Protein AF-A0A7W6AHH0-F1 (afdb_monomer)

Mean predicted aligned error: 16.28 Å

pLDDT: mean 72.42, std 18.42, range [25.45, 95.56]

Radius of gyration: 21.89 Å; Cα contacts (8 Å, |Δi|>4): 685; chains: 1; bounding box: 62×58×54 Å

Solvent-accessible surface area (backbone atoms only — not comparable to full-atom values): 19240 Å² total; per-residue (Å²): 132,62,53,35,72,86,67,73,100,67,60,66,71,60,53,52,50,52,50,48,54,49,50,55,50,44,68,74,32,40,50,74,89,60,99,45,55,24,33,36,52,67,52,72,75,46,56,70,70,56,44,51,53,50,31,52,22,51,8,31,18,52,33,42,50,52,39,45,74,72,55,32,42,76,42,50,48,30,64,74,66,45,68,88,68,88,67,65,64,23,51,30,29,30,32,29,61,91,40,70,86,64,22,29,30,32,29,25,56,32,48,44,72,35,83,82,58,46,65,68,56,26,43,54,50,12,51,52,41,22,62,64,27,20,56,79,37,43,75,72,36,67,38,86,66,71,36,30,22,61,38,31,32,6,28,12,35,27,29,19,50,63,37,87,52,47,42,78,34,78,37,64,62,82,74,81,81,75,87,81,81,92,82,77,95,75,90,77,81,92,65,89,59,70,45,61,34,64,69,33,70,66,56,53,39,56,47,21,59,61,18,40,24,65,59,57,28,52,52,45,33,34,58,72,69,72,46,75,88,72,74,85,77,66,65,35,43,27,42,33,39,26,44,83,96,45,50,29,33,28,32,62,50,79,95,40,82,81,62,61,57,98,84,55,73,70,46,37,27,30,30,37,86,51,44,52,63,49,46,35,47,52,9,49,33,59,64,66,73,48,64,72,47,77,76,64,71,64,46,70,25,47,89,53,68,49,66,58,73,54,46,104,82,70,45,56,42,38,44,32,42,51,91,27,42,25,46,46,74,44,69,76,78,44,77,37,30,32,44,33,32,52,71,82,16,65,51,70,81,44,126

Secondary structure (DSSP, 8-state):
--------S--HHHHHHHHHHHHHHHHHHEE-SSSS-EE-GGGGGS-HHHHHHHHHHHHHHHHHHHHHHTTPEEEEEHHHHSTT--S---SEEEE-GGGTTSEEEEEEEEEEE-TT--HHHHHHHHHHHHHHHTGGGTTT-EETTTEEEEEEEEEEEEE-TTSS-EEEEEEEPPPP--S--------------EEEEE--HHHHHHHHHHTT-HHHHHHHHHHTT-SPPPPTT--EEEEEEEETTEEEEEE--GGGTT---TT---SEEEEHHHHHHHHHHHHHHHHHT--TTTT--EEEEESS-EEPPP-TTS---EEE-TTSEEEE-SPP-EEEEEEEETTTEEPPPB-

Nearest PDB structures (foldseek):
  8oix-assembly1_Q  TM=2.031E-01  e=1.075E+00  Trichomonas vaginalis G3
  8rvo-assembly1_E  TM=1.868E-01  e=1.075E+00  Saccharomyces cerevisiae
  4k4k-assembly2_B  TM=2.886E-01  e=8.101E+00  Bacteroides uniformis ATCC 8492

Foldseek 3Di:
DFQLPLDDDDDLVVVVVVVVVLVVCCVVFFDPPDPAGAGALCLVVDDPVVNVSSQSSVQRRVQSVVCLVVFWDWAHFVCLQDPPDPFQAAGTWTWGVVCVLQFIEGEHTAEEEEQPDDLVNQQVVFVCRCVRHGVVQAVPPARPLTHGNPKYKYWYWYYYHNDTHIHIDMDIDDDDDDPDDDDDDDDDDDDQQQTWDQHHLVVVLSLCVLLVFVVSNQLSCVLSVNDDDDDQFDKWKWKWFDFPNWIWTGTDDPVVPPPDDVPDDRQKTFTPVLQQLQQQLLLVCLQVVHRSSPDGDGGRFGSDFDFDAADVVRHGQWTADRNRMIGGDGDTPDIWMWMGGSNPGIHDTHD

Sequence (351 aa):
MARCAAIRSIAPAVSAALASGTRDLVGALVDDAGKSFDLTADFDAMADFEKTGLTGRLGGGFTDLCMAKLGYAWMDLASNLLPGHSGRLGDFIYDGPATGGHGVVLVEAKATCASSVTATDVKGTAERGYRNQVDPYVGSTSIPGVGTIFQGYAVCLGAAPGVAGGFGHVVETAVATVPGGSGGGGGSSAAATLVGGRLAISNYRAVSNLINAPVLFAHLEQLLGRSASIAGHEQQRFLRLKVGDQWFLTGSAPSFDHWPSPGTVPPFMLDEAVAEPLLNQISLIVRQGRRPWDGLPTFLLPTTPESFGPDATGRFPFVRFPDGLAYVVGKIDAVSSRVWTPLEGLGPPVS

Structure (mmCIF, N/CA/C/O backbone):
data_AF-A0A7W6AHH0-F1
#
_entry.id   AF-A0A7W6AHH0-F1
#
loop_
_atom_site.group_PDB
_atom_site.id
_atom_site.type_symbol
_atom_site.label_atom_id
_atom_site.label_alt_id
_atom_site.label_comp_id
_atom_site.label_asym_id
_atom_site.label_entity_id
_atom_site.label_seq_id
_atom_site.pdbx_PDB_ins_code
_atom_site.Cartn_x
_atom_site.Cartn_y
_atom_site.Cartn_z
_atom_site.occupancy
_atom_site.B_iso_or_equiv
_atom_site.auth_seq_id
_atom_site.auth_comp_id
_atom_site.auth_asym_id
_atom_site.auth_atom_id
_atom_site.pdbx_PDB_model_num
ATOM 1 N N . MET A 1 1 ? -0.178 -7.994 4.293 1.00 44.12 1 MET A N 1
ATOM 2 C CA . MET A 1 1 ? -0.306 -7.044 5.419 1.00 44.12 1 MET A CA 1
ATOM 3 C C . MET A 1 1 ? -0.848 -5.754 4.837 1.00 44.12 1 MET A C 1
ATOM 5 O O . MET A 1 1 ? -0.336 -5.355 3.799 1.00 44.12 1 MET A O 1
ATOM 9 N N . ALA A 1 2 ? -1.877 -5.164 5.445 1.00 51.47 2 ALA A N 1
ATOM 10 C CA . ALA A 1 2 ? -2.393 -3.869 5.008 1.00 51.47 2 ALA A CA 1
ATOM 11 C C . ALA A 1 2 ? -1.291 -2.800 5.081 1.00 51.47 2 ALA A C 1
ATOM 13 O O . ALA A 1 2 ? -0.410 -2.882 5.944 1.00 51.47 2 ALA A O 1
ATOM 14 N N . ARG A 1 3 ? -1.315 -1.812 4.183 1.00 63.84 3 ARG A N 1
ATOM 15 C CA . ARG A 1 3 ? -0.317 -0.730 4.118 1.00 63.84 3 ARG A CA 1
ATOM 16 C C . ARG A 1 3 ? -0.489 0.270 5.265 1.00 63.84 3 ARG A C 1
ATOM 18 O O . ARG A 1 3 ? -0.845 1.425 5.075 1.00 63.84 3 ARG A O 1
ATOM 25 N N . CYS A 1 4 ? -0.167 -0.169 6.479 1.00 53.09 4 CYS A N 1
ATOM 26 C CA . CYS A 1 4 ? -0.185 0.661 7.683 1.00 53.09 4 CYS A CA 1
ATOM 27 C C . CYS A 1 4 ? 0.980 1.666 7.720 1.00 53.09 4 CYS A C 1
ATOM 29 O O . CYS A 1 4 ? 0.979 2.605 8.504 1.00 53.09 4 CYS A O 1
ATOM 31 N N . ALA A 1 5 ? 1.997 1.475 6.880 1.00 51.31 5 ALA A N 1
ATOM 32 C CA . ALA A 1 5 ? 3.197 2.292 6.822 1.00 51.31 5 ALA A CA 1
ATOM 33 C C . ALA A 1 5 ? 3.212 3.108 5.519 1.00 51.31 5 ALA A C 1
ATOM 35 O O . ALA A 1 5 ? 3.907 2.770 4.563 1.00 51.31 5 ALA A O 1
ATOM 36 N N . ALA A 1 6 ? 2.440 4.194 5.485 1.00 53.47 6 ALA A N 1
ATOM 37 C CA . ALA A 1 6 ? 2.457 5.195 4.418 1.00 53.47 6 ALA A CA 1
ATOM 38 C C . ALA A 1 6 ? 3.743 6.044 4.484 1.00 53.47 6 ALA A C 1
ATOM 40 O O . ALA A 1 6 ? 3.715 7.227 4.817 1.00 53.47 6 ALA A O 1
ATOM 41 N N . ILE A 1 7 ? 4.906 5.424 4.268 1.00 57.50 7 ILE A N 1
ATOM 42 C CA . ILE A 1 7 ? 6.199 6.082 4.479 1.00 57.50 7 ILE A CA 1
ATOM 43 C C . ILE A 1 7 ? 6.749 6.590 3.145 1.00 57.50 7 ILE A C 1
ATOM 45 O O . ILE A 1 7 ? 6.763 5.871 2.146 1.00 57.50 7 ILE A O 1
ATOM 49 N N . ARG A 1 8 ? 7.230 7.841 3.142 1.00 59.09 8 ARG A N 1
ATOM 50 C CA . ARG A 1 8 ? 8.023 8.414 2.038 1.00 59.09 8 ARG A CA 1
ATOM 51 C C . ARG A 1 8 ? 9.253 7.542 1.754 1.00 59.09 8 ARG A C 1
ATOM 53 O O . ARG A 1 8 ? 9.591 6.669 2.545 1.00 59.09 8 ARG A O 1
ATOM 60 N N . SER A 1 9 ? 9.945 7.771 0.637 1.00 57.41 9 SER A N 1
ATOM 61 C CA . SER A 1 9 ? 11.154 7.002 0.298 1.00 57.41 9 SER A CA 1
ATOM 62 C C . SER A 1 9 ? 12.157 6.987 1.466 1.00 57.41 9 SER A C 1
ATOM 64 O O . SER A 1 9 ? 12.746 8.015 1.795 1.00 57.41 9 SER A O 1
ATOM 66 N N . ILE A 1 10 ? 12.322 5.825 2.102 1.00 64.81 10 ILE A N 1
ATOM 67 C CA . ILE A 1 10 ? 13.259 5.584 3.206 1.00 64.81 10 ILE A CA 1
ATOM 68 C C . ILE A 1 10 ? 14.091 4.328 2.935 1.00 64.81 10 ILE A C 1
ATOM 70 O O . ILE A 1 10 ? 13.752 3.504 2.076 1.00 64.81 10 ILE A O 1
ATOM 74 N N . ALA A 1 11 ? 15.191 4.187 3.678 1.00 68.31 11 ALA A N 1
ATOM 75 C CA . ALA A 1 11 ? 16.041 3.005 3.626 1.00 68.31 11 ALA A CA 1
ATOM 76 C C . ALA A 1 11 ? 15.236 1.732 3.974 1.00 68.31 11 ALA A C 1
ATOM 78 O O . ALA A 1 11 ? 14.455 1.755 4.933 1.00 68.31 11 ALA A O 1
ATOM 79 N N . PRO A 1 12 ? 15.431 0.607 3.259 1.00 64.75 12 PRO A N 1
ATOM 80 C CA . PRO A 1 12 ? 14.627 -0.598 3.468 1.00 64.75 12 PRO A CA 1
ATOM 81 C C . PRO A 1 12 ? 14.670 -1.154 4.894 1.00 64.75 12 PRO A C 1
ATOM 83 O O . PRO A 1 12 ? 13.640 -1.568 5.415 1.00 64.75 12 PRO A O 1
ATOM 86 N N . ALA A 1 13 ? 15.831 -1.099 5.554 1.00 68.38 13 ALA A N 1
ATOM 87 C CA . ALA A 1 13 ? 15.975 -1.533 6.944 1.00 68.38 13 ALA A CA 1
ATOM 88 C C . ALA A 1 13 ? 15.060 -0.741 7.898 1.00 68.38 13 ALA A C 1
ATOM 90 O O . ALA A 1 13 ? 14.432 -1.317 8.783 1.00 68.38 13 ALA A O 1
ATOM 91 N N . VAL A 1 14 ? 14.921 0.570 7.671 1.00 71.94 14 VAL A N 1
ATOM 92 C CA . VAL A 1 14 ? 14.039 1.439 8.465 1.00 71.94 14 VAL A CA 1
ATOM 93 C C . VAL A 1 14 ? 12.572 1.108 8.188 1.00 71.94 14 VAL A C 1
ATOM 95 O O . VAL A 1 14 ? 11.767 1.051 9.114 1.00 71.94 14 VAL A O 1
ATOM 98 N N . SER A 1 15 ? 12.218 0.828 6.930 1.00 70.44 15 SER A N 1
ATOM 99 C CA . SER A 1 15 ? 10.854 0.434 6.557 1.00 70.44 15 SER A CA 1
ATOM 100 C C . SER A 1 15 ? 10.460 -0.900 7.192 1.00 70.44 15 SER A C 1
ATOM 102 O O . SER A 1 15 ? 9.379 -1.000 7.770 1.00 70.44 15 SER A O 1
ATOM 104 N N . ALA A 1 16 ? 11.354 -1.891 7.161 1.00 70.44 16 ALA A N 1
ATOM 105 C CA . ALA A 1 16 ? 11.139 -3.189 7.788 1.00 70.44 16 ALA A CA 1
ATOM 106 C C . ALA A 1 16 ? 10.986 -3.074 9.313 1.00 70.44 16 ALA A C 1
ATOM 108 O O . ALA A 1 16 ? 10.067 -3.666 9.879 1.00 70.44 16 ALA A O 1
ATOM 109 N N . ALA A 1 17 ? 11.831 -2.271 9.969 1.00 75.06 17 ALA A N 1
ATOM 110 C CA . ALA A 1 17 ? 11.741 -2.031 11.408 1.00 75.06 17 ALA A CA 1
ATOM 111 C C . ALA A 1 17 ? 10.415 -1.358 11.797 1.00 75.06 17 ALA A C 1
ATOM 113 O O . ALA A 1 17 ? 9.740 -1.808 12.721 1.00 75.06 17 ALA A O 1
ATOM 114 N N . LEU A 1 18 ? 9.994 -0.329 11.052 1.00 78.06 18 LEU A N 1
ATOM 115 C CA . LEU A 1 18 ? 8.716 0.350 11.280 1.00 78.06 18 LEU A CA 1
ATOM 116 C C . LEU A 1 18 ? 7.522 -0.576 11.037 1.00 78.06 18 LEU A C 1
ATOM 118 O O . LEU A 1 18 ? 6.570 -0.554 11.816 1.00 78.06 18 LEU A O 1
ATOM 122 N N . ALA A 1 19 ? 7.569 -1.403 9.991 1.00 75.12 19 ALA A N 1
ATOM 123 C CA . ALA A 1 19 ? 6.527 -2.387 9.718 1.00 75.12 19 ALA A CA 1
ATOM 124 C C . ALA A 1 19 ? 6.440 -3.442 10.830 1.00 75.12 19 ALA A C 1
ATOM 126 O O . ALA A 1 19 ? 5.336 -3.776 11.252 1.00 75.12 19 ALA A O 1
ATOM 127 N N . SER A 1 20 ? 7.581 -3.926 11.336 1.00 78.06 20 SER A N 1
ATOM 128 C CA . SER A 1 20 ? 7.607 -4.867 12.461 1.00 78.06 20 SER A CA 1
ATOM 129 C C . SER A 1 20 ? 7.035 -4.238 13.724 1.00 78.06 20 SER A C 1
ATOM 131 O O . SER A 1 20 ? 6.068 -4.761 14.260 1.00 78.06 20 SER A O 1
ATOM 133 N N . GLY A 1 21 ? 7.537 -3.070 14.136 1.00 81.12 21 GLY A N 1
ATOM 134 C CA . GLY A 1 21 ? 7.040 -2.399 15.339 1.00 81.12 21 GLY A CA 1
ATOM 135 C C . GLY A 1 21 ? 5.557 -2.035 15.243 1.00 81.12 21 GLY A C 1
ATOM 136 O O . GLY A 1 21 ? 4.822 -2.161 16.215 1.00 81.12 21 GLY A O 1
ATOM 137 N N . THR A 1 22 ? 5.080 -1.653 14.053 1.00 83.94 22 THR A N 1
ATOM 138 C CA . THR A 1 22 ? 3.646 -1.419 13.824 1.00 83.94 22 THR A CA 1
ATOM 139 C C . THR A 1 22 ? 2.843 -2.708 13.952 1.00 83.94 22 THR A C 1
ATOM 141 O O . THR A 1 22 ? 1.794 -2.687 14.582 1.00 83.94 22 THR A O 1
ATOM 144 N N . ARG A 1 23 ? 3.315 -3.821 13.374 1.00 82.50 23 ARG A N 1
ATOM 145 C CA . ARG A 1 23 ? 2.656 -5.129 13.495 1.00 82.50 23 ARG A CA 1
ATOM 146 C C . ARG A 1 23 ? 2.532 -5.536 14.961 1.00 82.50 23 ARG A C 1
ATOM 148 O O . ARG A 1 23 ? 1.448 -5.925 15.374 1.00 82.50 23 ARG A O 1
ATOM 155 N N . ASP A 1 24 ? 3.617 -5.419 15.717 1.00 85.06 24 ASP A N 1
ATOM 156 C CA . ASP A 1 24 ? 3.662 -5.861 17.110 1.00 85.06 24 ASP A CA 1
ATOM 157 C C . ASP A 1 24 ? 2.754 -4.988 17.993 1.00 85.06 24 ASP A C 1
ATOM 159 O O . ASP A 1 24 ? 2.002 -5.510 18.810 1.00 85.06 24 ASP A O 1
ATOM 163 N N . LEU A 1 25 ? 2.733 -3.668 17.760 1.00 86.88 25 LEU A N 1
ATOM 164 C CA . LEU A 1 25 ? 1.792 -2.759 18.426 1.00 86.88 25 LEU A CA 1
ATOM 165 C C . LEU A 1 25 ? 0.336 -3.057 18.064 1.00 86.88 25 LEU A C 1
ATOM 167 O O . LEU A 1 25 ? -0.512 -3.085 18.947 1.00 86.88 25 LEU A O 1
ATOM 171 N N . VAL A 1 26 ? 0.032 -3.288 16.783 1.00 86.50 26 VAL A N 1
ATOM 172 C CA . VAL A 1 26 ? -1.326 -3.648 16.351 1.00 86.50 26 VAL A CA 1
ATOM 173 C C . VAL A 1 26 ? -1.754 -4.966 16.991 1.00 86.50 26 VAL A C 1
ATOM 175 O O . VAL A 1 26 ? -2.854 -5.026 17.518 1.00 86.50 26 VAL A O 1
ATOM 178 N N . GLY A 1 27 ? -0.889 -5.982 17.022 1.00 85.19 27 GLY A N 1
ATOM 179 C CA . GLY A 1 27 ? -1.199 -7.266 17.657 1.00 85.19 27 GLY A CA 1
ATOM 180 C C . GLY A 1 27 ? -1.386 -7.186 19.175 1.00 85.19 27 GLY A C 1
ATOM 181 O O . GLY A 1 27 ? -2.065 -8.030 19.745 1.00 85.19 27 GLY A O 1
ATOM 182 N N . ALA A 1 28 ? -0.807 -6.181 19.836 1.00 85.75 28 ALA A N 1
ATOM 183 C CA . ALA A 1 28 ? -1.004 -5.951 21.266 1.00 85.75 28 ALA A CA 1
ATOM 184 C C . ALA A 1 28 ? -2.246 -5.097 21.583 1.00 85.75 28 ALA A C 1
ATOM 186 O O . ALA A 1 28 ? -2.780 -5.180 22.687 1.00 85.75 28 ALA A O 1
ATOM 187 N N . LEU A 1 29 ? -2.671 -4.239 20.651 1.00 86.81 29 LEU A N 1
ATOM 188 C CA . LEU A 1 29 ? -3.652 -3.181 20.919 1.00 86.81 29 LEU A CA 1
ATOM 189 C C . LEU A 1 29 ? -4.959 -3.329 20.149 1.00 86.81 29 LEU A C 1
ATOM 191 O O . LEU A 1 29 ? -5.926 -2.656 20.488 1.00 86.81 29 LEU A O 1
ATOM 195 N N . VAL A 1 30 ? -5.005 -4.170 19.122 1.00 83.31 30 VAL A N 1
ATOM 196 C CA . VAL A 1 30 ? -6.226 -4.480 18.381 1.00 83.31 30 VAL A CA 1
ATOM 197 C C . VAL A 1 30 ? -6.642 -5.898 18.733 1.00 83.31 30 VAL A C 1
ATOM 199 O O . VAL A 1 30 ? -5.876 -6.834 18.518 1.00 83.31 30 VAL A O 1
ATOM 202 N N . ASP A 1 31 ? -7.848 -6.049 19.270 1.00 75.19 31 ASP A N 1
ATOM 203 C CA . ASP A 1 31 ? -8.446 -7.361 19.502 1.00 75.19 31 ASP A CA 1
ATOM 204 C C . ASP A 1 31 ? -9.005 -7.897 18.175 1.00 75.19 31 ASP A C 1
ATOM 206 O O . ASP A 1 31 ? -9.915 -7.319 17.575 1.00 75.19 31 ASP A O 1
ATOM 210 N N . ASP A 1 32 ? -8.402 -8.985 17.695 1.00 65.31 32 ASP A N 1
ATOM 211 C CA . ASP A 1 32 ? -8.739 -9.673 16.451 1.00 65.31 32 ASP A CA 1
ATOM 212 C C . ASP A 1 32 ? -9.505 -10.991 16.672 1.00 65.31 32 ASP A C 1
ATOM 214 O O . ASP A 1 32 ? -9.818 -11.693 15.707 1.00 65.31 32 ASP A O 1
ATOM 218 N N . ALA A 1 33 ? -9.864 -11.321 17.920 1.00 64.56 33 ALA A N 1
ATOM 219 C CA . ALA A 1 33 ? -10.655 -12.509 18.242 1.00 64.56 33 ALA A CA 1
ATOM 220 C C . ALA A 1 33 ? -12.150 -12.328 17.906 1.00 64.56 33 ALA A C 1
ATOM 222 O O . ALA A 1 33 ? -12.888 -13.307 17.738 1.00 64.56 33 ALA A O 1
ATOM 223 N N . GLY A 1 34 ? -12.607 -11.075 17.820 1.00 62.97 34 GLY A N 1
ATOM 224 C CA . GLY A 1 34 ? -13.984 -10.691 17.522 1.00 62.97 34 GLY A CA 1
ATOM 225 C C . GLY A 1 34 ? -14.314 -10.543 16.028 1.00 62.97 34 GLY A C 1
ATOM 226 O O . GLY A 1 34 ? -13.493 -10.731 15.136 1.00 62.97 34 GLY A O 1
ATOM 227 N N . LYS A 1 35 ? -15.571 -10.177 15.735 1.00 66.06 35 LYS A N 1
ATOM 228 C CA . LYS A 1 35 ? -16.017 -9.742 14.387 1.00 66.06 35 LYS A CA 1
ATOM 229 C C . LYS A 1 35 ? -15.946 -8.219 14.204 1.00 66.06 35 LYS A C 1
ATOM 231 O O . LYS A 1 35 ? -16.369 -7.703 13.169 1.00 66.06 35 LYS A O 1
ATOM 236 N N . SER A 1 36 ? -15.490 -7.515 15.231 1.00 69.19 36 SER A N 1
ATOM 237 C CA . SER A 1 36 ? -15.383 -6.064 15.324 1.00 69.19 36 SER A CA 1
ATOM 238 C C . SER A 1 36 ? -13.919 -5.639 15.303 1.00 69.19 36 SER A C 1
ATOM 240 O O . SER A 1 36 ? -13.026 -6.432 15.576 1.00 69.19 36 SER A O 1
ATOM 242 N N . PHE A 1 37 ? -13.680 -4.382 14.931 1.00 80.69 37 PHE A N 1
ATOM 243 C CA . PHE A 1 37 ? -12.395 -3.737 15.169 1.00 80.69 37 PHE A CA 1
ATOM 244 C C . PHE A 1 37 ? -12.436 -3.121 16.566 1.00 80.69 37 PHE A C 1
ATOM 246 O O . PHE A 1 37 ? -13.115 -2.108 16.749 1.00 80.69 37 PHE A O 1
ATOM 253 N N . ASP A 1 38 ? -11.726 -3.724 17.515 1.00 81.25 38 ASP A N 1
ATOM 254 C CA . ASP A 1 38 ? -11.748 -3.321 18.919 1.00 81.25 38 ASP A CA 1
ATOM 255 C C . ASP A 1 38 ? -10.346 -2.888 19.346 1.00 81.25 38 ASP A C 1
ATOM 257 O O . ASP A 1 38 ? -9.364 -3.594 19.126 1.00 81.25 38 ASP A O 1
ATOM 261 N N . LEU A 1 39 ? -10.246 -1.695 19.929 1.00 87.56 39 LEU A N 1
ATOM 262 C CA . LEU A 1 39 ? -8.987 -1.135 20.408 1.00 87.56 39 LEU A CA 1
ATOM 263 C C . LEU A 1 39 ? -8.921 -1.332 21.923 1.00 87.56 39 LEU A C 1
ATOM 265 O O . LEU A 1 39 ? -9.850 -0.945 22.633 1.00 87.56 39 LEU A O 1
ATOM 269 N N . THR A 1 40 ? -7.852 -1.933 22.438 1.00 89.19 40 THR A N 1
ATOM 270 C CA . THR A 1 40 ? -7.727 -2.214 23.874 1.00 89.19 40 THR A CA 1
ATOM 271 C C . THR A 1 40 ? -7.631 -0.922 24.693 1.00 89.19 40 THR A C 1
ATOM 273 O O . THR A 1 40 ? -7.252 0.139 24.191 1.00 89.19 40 THR A O 1
ATOM 276 N N . ALA A 1 41 ? -7.967 -1.000 25.984 1.00 90.12 41 ALA A N 1
ATOM 277 C CA . ALA A 1 41 ? -7.848 0.138 26.899 1.00 90.12 41 ALA A CA 1
ATOM 278 C C . ALA A 1 41 ? -6.387 0.602 27.086 1.00 90.12 41 ALA A C 1
ATOM 280 O O . ALA A 1 41 ? -6.147 1.772 27.377 1.00 90.12 41 ALA A O 1
ATOM 281 N N . ASP A 1 42 ? -5.411 -0.283 26.853 1.00 90.25 42 ASP A N 1
ATOM 282 C CA . ASP A 1 42 ? -3.979 0.033 26.948 1.00 90.25 42 ASP A CA 1
ATOM 283 C C . ASP A 1 42 ? -3.530 1.071 25.912 1.00 90.25 42 ASP A C 1
ATOM 285 O O . ASP A 1 42 ? -2.513 1.740 26.105 1.00 90.25 42 ASP A O 1
ATOM 289 N N . PHE A 1 43 ? -4.309 1.283 24.846 1.00 90.56 43 PHE A N 1
ATOM 290 C CA . PHE A 1 43 ? -4.064 2.374 23.909 1.00 90.56 43 PHE A CA 1
ATOM 291 C C . PHE A 1 43 ? -4.061 3.742 24.607 1.00 90.56 43 PHE A C 1
ATOM 293 O O . PHE A 1 43 ? -3.227 4.588 24.287 1.00 90.56 43 PHE A O 1
ATOM 300 N N . ASP A 1 44 ? -4.936 3.965 25.595 1.00 89.50 44 ASP A N 1
ATOM 301 C CA . ASP A 1 44 ? -4.997 5.241 26.321 1.00 89.50 44 ASP A CA 1
ATOM 302 C C . ASP A 1 44 ? -3.798 5.458 27.254 1.00 89.50 44 ASP A C 1
ATOM 304 O O . ASP A 1 44 ? -3.467 6.605 27.569 1.00 89.50 44 ASP A O 1
ATOM 308 N N . ALA A 1 45 ? -3.101 4.385 27.642 1.00 89.38 45 ALA A N 1
ATOM 309 C CA . ALA A 1 45 ? -1.879 4.463 28.439 1.00 89.38 45 ALA A CA 1
ATOM 310 C C . ALA A 1 45 ? -0.660 4.935 27.622 1.00 89.38 45 ALA A C 1
ATOM 312 O O . ALA A 1 45 ? 0.365 5.313 28.196 1.00 89.38 45 ALA A O 1
ATOM 313 N N . MET A 1 46 ? -0.750 4.937 26.288 1.00 90.69 46 MET A N 1
ATOM 314 C CA . MET A 1 46 ? 0.321 5.404 25.413 1.00 90.69 46 MET A CA 1
ATOM 315 C C . MET A 1 46 ? 0.437 6.934 25.416 1.00 90.69 46 MET A C 1
ATOM 317 O O . MET A 1 46 ? -0.547 7.673 25.519 1.00 90.69 46 MET A O 1
ATOM 321 N N . ALA A 1 47 ? 1.661 7.428 25.215 1.00 90.88 47 ALA A N 1
ATOM 322 C CA . ALA A 1 47 ? 1.909 8.853 25.026 1.00 90.88 47 ALA A CA 1
ATOM 323 C C . ALA A 1 47 ? 1.210 9.390 23.760 1.00 90.88 47 ALA A C 1
ATOM 325 O O . ALA A 1 47 ? 1.074 8.683 22.761 1.00 90.88 47 ALA A O 1
ATOM 326 N N . ASP A 1 48 ? 0.808 10.664 23.765 1.00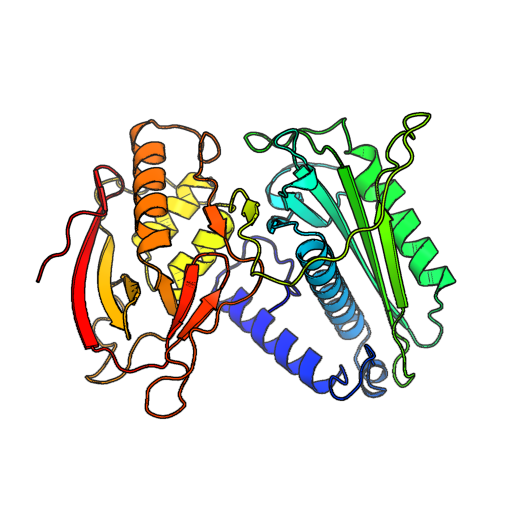 90.25 48 ASP A N 1
ATOM 327 C CA . ASP A 1 48 ? -0.005 11.262 22.690 1.00 90.25 48 ASP A CA 1
ATOM 328 C C . ASP A 1 48 ? 0.628 11.170 21.297 1.00 90.25 48 ASP A C 1
ATOM 330 O O . ASP A 1 48 ? -0.074 10.954 20.306 1.00 90.25 48 ASP A O 1
ATOM 334 N N . PHE A 1 49 ? 1.953 11.290 21.203 1.00 86.81 49 PHE A N 1
ATOM 335 C CA . PHE A 1 49 ? 2.657 11.159 19.928 1.00 86.81 49 PHE A CA 1
ATOM 336 C C . PHE A 1 49 ? 2.633 9.716 19.397 1.00 86.81 49 PHE A C 1
ATOM 338 O O . PHE A 1 49 ? 2.484 9.520 18.191 1.00 86.81 49 PHE A O 1
ATOM 345 N N . GLU A 1 50 ? 2.697 8.714 20.280 1.00 90.31 50 GLU A N 1
ATOM 346 C CA . GLU A 1 50 ? 2.571 7.302 19.907 1.00 90.31 50 GLU A CA 1
ATOM 347 C C . GLU A 1 50 ? 1.136 6.970 19.497 1.00 90.31 50 GLU A C 1
ATOM 349 O O . GLU A 1 50 ? 0.925 6.343 18.457 1.00 90.31 50 GLU A O 1
ATOM 354 N N . LYS A 1 51 ? 0.139 7.469 20.245 1.00 91.12 51 LYS A N 1
ATOM 355 C CA . LYS A 1 51 ? -1.282 7.342 19.879 1.00 91.12 51 LYS A CA 1
ATOM 356 C 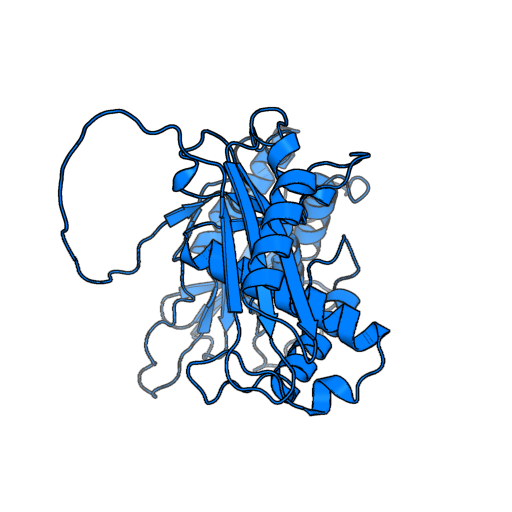C . LYS A 1 51 ? -1.548 7.947 18.510 1.00 91.12 51 LYS A C 1
ATOM 358 O O . LYS A 1 51 ? -2.167 7.308 17.664 1.00 91.12 51 LYS A O 1
ATOM 363 N N . THR A 1 52 ? -1.038 9.152 18.261 1.00 90.38 52 THR A N 1
ATOM 364 C CA . THR A 1 52 ? -1.188 9.843 16.972 1.00 90.38 52 THR A CA 1
ATOM 365 C C . THR A 1 52 ? -0.539 9.047 15.842 1.00 90.38 52 THR A C 1
ATOM 367 O O . THR A 1 52 ? -1.166 8.818 14.805 1.00 90.38 52 THR A O 1
ATOM 370 N N . GLY A 1 53 ? 0.697 8.581 16.049 1.00 88.00 53 GLY A N 1
ATOM 371 C CA . GLY A 1 53 ? 1.420 7.768 15.076 1.00 88.00 53 GLY A CA 1
ATOM 372 C C . GLY A 1 53 ? 0.689 6.467 14.750 1.00 88.00 53 GLY A C 1
ATOM 373 O O . GLY A 1 53 ? 0.465 6.168 13.579 1.00 88.00 53 GLY A O 1
ATOM 374 N N . LEU A 1 54 ? 0.269 5.711 15.767 1.00 88.69 54 LEU A N 1
ATOM 375 C CA . LEU A 1 54 ? -0.460 4.457 15.585 1.00 88.69 54 LEU A CA 1
ATOM 376 C C . LEU A 1 54 ? -1.837 4.676 14.946 1.00 88.69 54 LEU A C 1
ATOM 378 O O . LEU A 1 54 ? -2.177 3.958 14.011 1.00 88.69 54 LEU A O 1
ATOM 382 N N . THR A 1 55 ? -2.586 5.700 15.367 1.00 91.25 55 THR A N 1
ATOM 383 C CA . THR A 1 55 ? -3.882 6.066 14.764 1.00 91.25 55 THR A CA 1
ATOM 384 C C . THR A 1 55 ? -3.735 6.296 13.263 1.00 91.25 55 THR A C 1
ATOM 386 O O . THR A 1 55 ? -4.488 5.727 12.476 1.00 91.25 55 THR A O 1
ATOM 389 N N . GLY A 1 56 ? -2.725 7.066 12.841 1.00 89.44 56 GLY A N 1
ATOM 390 C CA . GLY A 1 56 ? -2.451 7.287 11.419 1.00 89.44 56 GLY A CA 1
ATOM 391 C C . GLY A 1 56 ? -2.165 5.986 10.661 1.00 89.44 56 GLY A C 1
ATOM 392 O O . GLY A 1 56 ? -2.688 5.775 9.567 1.00 89.44 56 GLY A O 1
ATOM 393 N N . ARG A 1 57 ? -1.396 5.073 11.264 1.00 87.88 57 ARG A N 1
ATOM 394 C CA . ARG A 1 57 ? -1.076 3.765 10.669 1.00 87.88 57 ARG A CA 1
ATOM 395 C C . ARG A 1 57 ? -2.301 2.857 10.555 1.00 87.88 57 ARG A C 1
ATOM 397 O O . ARG A 1 57 ? -2.476 2.206 9.527 1.00 87.88 57 ARG A O 1
ATOM 404 N N . LEU A 1 58 ? -3.164 2.845 11.572 1.00 87.69 58 LEU A N 1
ATOM 405 C CA . LEU A 1 58 ? -4.443 2.131 11.549 1.00 87.69 58 LEU A CA 1
ATOM 406 C C . LEU A 1 58 ? -5.358 2.672 10.445 1.00 87.69 58 LEU A C 1
ATOM 408 O O . LEU A 1 58 ? -5.917 1.889 9.683 1.00 87.69 58 LEU A O 1
ATOM 412 N N . GLY A 1 59 ? -5.450 3.998 10.301 1.00 89.19 59 GLY A N 1
ATOM 413 C CA . GLY A 1 59 ? -6.206 4.640 9.221 1.00 89.19 59 GLY A CA 1
ATOM 414 C C . GLY A 1 59 ? -5.692 4.268 7.832 1.00 89.19 59 GLY A C 1
ATOM 415 O O . GLY A 1 59 ? -6.484 3.898 6.964 1.00 89.19 59 GLY A O 1
ATOM 416 N N . GLY A 1 60 ? -4.371 4.294 7.633 1.00 87.56 60 GLY A N 1
ATOM 417 C CA . GLY A 1 60 ? -3.742 3.861 6.383 1.00 87.56 60 GLY A CA 1
ATOM 418 C C . GLY A 1 60 ? -4.029 2.394 6.056 1.00 87.56 60 GLY A C 1
ATOM 419 O O . GLY A 1 60 ? -4.463 2.082 4.949 1.00 87.56 60 GLY A O 1
ATOM 420 N N . GLY A 1 61 ? -3.876 1.502 7.040 1.00 85.62 61 GLY A N 1
ATOM 421 C CA . GLY A 1 61 ? -4.162 0.076 6.881 1.00 85.62 61 GLY A CA 1
ATOM 422 C C . GLY A 1 61 ? -5.635 -0.218 6.590 1.00 85.62 61 GLY A C 1
ATOM 423 O O . GLY A 1 61 ? -5.944 -0.960 5.661 1.00 85.62 61 GLY A O 1
ATOM 424 N N . PHE A 1 62 ? -6.556 0.393 7.337 1.00 85.12 62 PHE A N 1
ATOM 425 C CA . PHE A 1 62 ? -7.994 0.247 7.104 1.00 85.12 62 PHE A CA 1
ATOM 426 C C . PHE A 1 62 ? -8.395 0.747 5.711 1.00 85.12 62 PHE A C 1
ATOM 428 O O . PHE A 1 62 ? -9.146 0.077 5.005 1.00 85.12 62 PHE A O 1
ATOM 435 N N . THR A 1 63 ? -7.835 1.880 5.284 1.00 89.50 63 THR A N 1
ATOM 436 C CA . THR A 1 63 ? -8.053 2.432 3.942 1.00 89.50 63 THR A CA 1
ATOM 437 C C . THR A 1 63 ? -7.590 1.469 2.855 1.00 89.50 63 THR A C 1
ATOM 439 O O . THR A 1 63 ? -8.354 1.187 1.938 1.00 89.50 63 THR A O 1
ATOM 442 N N . ASP A 1 64 ? -6.382 0.914 2.975 1.00 86.12 64 ASP A N 1
ATOM 443 C CA . ASP A 1 64 ? -5.846 -0.066 2.021 1.00 86.12 64 ASP A CA 1
ATOM 444 C C . ASP A 1 64 ? -6.737 -1.317 1.925 1.00 86.12 64 ASP A C 1
ATOM 446 O O . ASP A 1 64 ? -7.058 -1.766 0.827 1.00 86.12 64 ASP A O 1
ATOM 450 N N . LEU A 1 65 ? -7.248 -1.819 3.057 1.00 83.31 65 LEU A N 1
ATOM 451 C CA . LEU A 1 65 ? -8.207 -2.931 3.074 1.00 83.31 65 LEU A CA 1
ATOM 452 C C . LEU A 1 65 ? -9.543 -2.573 2.404 1.00 83.31 65 LEU A C 1
ATOM 454 O O . LEU A 1 65 ? -10.091 -3.387 1.657 1.00 83.31 65 LEU A O 1
ATOM 458 N N . CYS A 1 66 ? -10.073 -1.371 2.650 1.00 82.19 66 CYS A N 1
ATOM 459 C CA . CYS A 1 66 ? -11.290 -0.886 1.999 1.00 82.19 66 CYS A CA 1
ATOM 460 C C . CYS A 1 66 ? -11.111 -0.788 0.482 1.00 82.19 66 CYS A C 1
ATOM 462 O O . CYS A 1 66 ? -11.934 -1.319 -0.263 1.00 82.19 66 CYS A O 1
ATOM 464 N N . MET A 1 67 ? -10.030 -0.157 0.026 1.00 83.19 67 MET A N 1
ATOM 465 C CA . MET A 1 67 ? -9.748 0.013 -1.398 1.00 83.19 67 MET A CA 1
ATOM 466 C C . MET A 1 67 ? -9.513 -1.336 -2.086 1.00 83.19 67 MET A C 1
ATOM 468 O O . MET A 1 67 ? -10.096 -1.587 -3.141 1.00 83.19 67 MET A O 1
ATOM 472 N N . ALA A 1 68 ? -8.769 -2.249 -1.455 1.00 83.06 68 ALA A N 1
ATOM 473 C CA . ALA A 1 68 ? -8.581 -3.608 -1.959 1.00 83.06 68 ALA A CA 1
ATOM 474 C C . ALA A 1 68 ? -9.915 -4.363 -2.094 1.00 83.06 68 ALA A C 1
ATOM 476 O O . ALA A 1 68 ? -10.164 -5.009 -3.111 1.00 83.06 68 ALA A O 1
ATOM 477 N N . LYS A 1 69 ? -10.817 -4.239 -1.108 1.00 76.50 69 LYS A N 1
ATOM 478 C CA . LYS A 1 69 ? -12.162 -4.838 -1.162 1.00 76.50 69 LYS A CA 1
ATOM 479 C C . LYS A 1 69 ? -13.029 -4.252 -2.282 1.00 76.50 69 LYS A C 1
ATOM 481 O O . LYS A 1 69 ? -13.865 -4.964 -2.832 1.00 76.50 69 LYS A O 1
ATOM 486 N N . LEU A 1 70 ? -12.828 -2.981 -2.623 1.00 73.19 70 LEU A N 1
ATOM 487 C CA . LEU A 1 70 ? -13.472 -2.310 -3.757 1.00 73.19 70 LEU A CA 1
ATOM 488 C C . LEU A 1 70 ? -12.827 -2.664 -5.113 1.00 73.19 70 LEU A C 1
ATOM 490 O O . LEU A 1 70 ? -13.289 -2.197 -6.150 1.00 73.19 70 LEU A O 1
ATOM 494 N N . GLY A 1 71 ? -11.791 -3.508 -5.126 1.00 73.62 71 GLY A N 1
ATOM 495 C CA . GLY A 1 71 ? -11.110 -3.957 -6.341 1.00 73.62 71 GLY A CA 1
ATOM 496 C C . GLY A 1 71 ? -10.008 -3.016 -6.827 1.00 73.62 71 GLY A C 1
ATOM 497 O O . GLY A 1 71 ? -9.519 -3.186 -7.941 1.00 73.62 71 GLY A O 1
ATOM 498 N N . TYR A 1 72 ? -9.607 -2.037 -6.017 1.00 78.81 72 TYR A N 1
ATOM 499 C CA . TYR A 1 72 ? -8.521 -1.124 -6.347 1.00 78.81 72 TYR A CA 1
ATOM 500 C C . TYR A 1 72 ? -7.162 -1.674 -5.901 1.00 78.81 72 TYR A C 1
ATOM 502 O O . TYR A 1 72 ? -6.997 -2.179 -4.791 1.00 78.81 72 TYR A O 1
ATOM 510 N N . ALA A 1 73 ? -6.162 -1.517 -6.761 1.00 81.00 73 ALA A N 1
ATOM 511 C CA . ALA A 1 73 ? -4.767 -1.822 -6.508 1.00 81.00 73 ALA A CA 1
ATOM 512 C C . ALA A 1 73 ? -4.004 -0.547 -6.127 1.00 81.00 73 ALA A C 1
ATOM 514 O O . ALA A 1 73 ? -4.038 0.461 -6.834 1.00 81.00 73 ALA A O 1
ATOM 515 N N . TRP A 1 74 ? -3.292 -0.590 -5.002 1.00 81.94 74 TRP A N 1
ATOM 516 C CA . TRP A 1 74 ? -2.449 0.523 -4.567 1.00 81.94 74 TRP A CA 1
ATOM 517 C C . TRP A 1 74 ? -1.322 0.798 -5.567 1.00 81.94 74 TRP A C 1
ATOM 519 O O . TRP A 1 74 ? -0.615 -0.129 -5.980 1.00 81.94 74 TRP A O 1
ATOM 529 N N . MET A 1 75 ? -1.112 2.076 -5.891 1.00 78.56 75 MET A N 1
ATOM 530 C CA . MET A 1 75 ? -0.019 2.527 -6.752 1.00 78.56 75 MET A CA 1
ATOM 531 C C . MET A 1 75 ? 1.142 3.130 -5.968 1.00 78.56 75 MET A C 1
ATOM 533 O O . MET A 1 75 ? 2.261 2.638 -6.059 1.00 78.56 75 MET A O 1
ATOM 537 N N . ASP A 1 76 ? 0.907 4.225 -5.248 1.00 78.50 76 ASP A N 1
ATOM 538 C CA . ASP A 1 76 ? 1.931 4.889 -4.438 1.00 78.50 76 ASP A CA 1
ATOM 539 C C . ASP A 1 76 ? 1.287 5.884 -3.460 1.00 78.50 76 ASP A C 1
ATOM 541 O O . ASP A 1 76 ? 0.076 6.123 -3.482 1.00 78.50 76 ASP A O 1
ATOM 545 N N . LEU A 1 77 ? 2.109 6.523 -2.631 1.00 84.81 77 LEU A N 1
ATOM 546 C CA . LEU A 1 77 ? 1.739 7.774 -1.982 1.00 84.81 77 LEU A CA 1
ATOM 547 C C . LEU A 1 77 ? 1.495 8.850 -3.040 1.00 84.81 77 LEU A C 1
ATOM 549 O O . LEU A 1 77 ? 2.327 9.054 -3.929 1.00 84.81 77 LEU A O 1
ATOM 553 N N . ALA A 1 78 ? 0.417 9.617 -2.904 1.00 87.88 78 ALA A N 1
ATOM 554 C CA . ALA A 1 78 ? 0.128 10.692 -3.850 1.00 87.88 78 ALA A CA 1
ATOM 555 C C . ALA A 1 78 ? 1.252 11.735 -3.876 1.00 87.88 78 ALA A C 1
ATOM 557 O O . ALA A 1 78 ? 1.635 12.207 -4.942 1.00 87.88 78 ALA A O 1
ATOM 558 N N . SER A 1 79 ? 1.869 12.012 -2.722 1.00 84.50 79 SER A N 1
ATOM 559 C CA . SER A 1 79 ? 3.031 12.907 -2.625 1.00 84.50 79 SER A CA 1
ATOM 560 C C . SER A 1 79 ? 4.268 12.438 -3.407 1.00 84.50 79 SER A C 1
ATOM 562 O O . SER A 1 79 ? 5.094 13.270 -3.779 1.00 84.50 79 SER A O 1
ATOM 564 N N . ASN A 1 80 ? 4.397 11.136 -3.692 1.00 80.19 80 ASN A N 1
ATOM 565 C CA . ASN A 1 80 ? 5.473 10.612 -4.536 1.00 80.19 80 ASN A CA 1
ATOM 566 C C . ASN A 1 80 ? 5.165 10.790 -6.031 1.00 80.19 80 ASN A C 1
ATOM 568 O O . ASN A 1 80 ? 6.085 11.002 -6.818 1.00 80.19 80 ASN A O 1
ATOM 572 N N . LEU A 1 81 ? 3.891 10.694 -6.421 1.00 79.94 81 LEU A N 1
ATOM 573 C CA . LEU A 1 81 ? 3.452 10.773 -7.821 1.00 79.94 81 LEU A CA 1
ATOM 574 C C . LEU A 1 81 ? 3.129 12.200 -8.277 1.00 79.94 81 LEU A C 1
ATOM 576 O O . LEU A 1 81 ? 3.145 12.490 -9.472 1.00 79.94 81 LEU A O 1
ATOM 580 N N . LEU A 1 82 ? 2.884 13.102 -7.330 1.00 82.12 82 LEU A N 1
ATOM 581 C CA . LEU A 1 82 ? 2.660 14.529 -7.549 1.00 82.12 82 LEU A CA 1
ATOM 582 C C . LEU A 1 82 ? 3.724 15.352 -6.799 1.00 82.12 82 LEU A C 1
ATOM 584 O O . LEU A 1 82 ? 3.395 16.106 -5.876 1.00 82.12 82 LEU A O 1
ATOM 588 N N . PRO A 1 83 ? 5.017 15.205 -7.154 1.00 74.56 83 PRO A N 1
ATOM 589 C CA . PRO A 1 83 ? 6.084 15.934 -6.484 1.00 74.56 83 PRO A CA 1
ATOM 590 C C . PRO A 1 83 ? 5.930 17.446 -6.700 1.00 74.56 83 PRO A C 1
ATOM 592 O O . PRO A 1 83 ? 5.600 17.906 -7.792 1.00 74.56 83 PRO A O 1
ATOM 595 N N . GLY A 1 84 ? 6.196 18.229 -5.653 1.00 70.75 84 GLY A N 1
ATOM 596 C CA . GLY A 1 84 ? 6.134 19.695 -5.707 1.00 70.75 84 GLY A CA 1
ATOM 597 C C . GLY A 1 84 ? 4.731 20.291 -5.560 1.00 70.75 84 GLY A C 1
ATOM 598 O O . GLY A 1 84 ? 4.576 21.505 -5.683 1.00 70.75 84 GLY A O 1
ATOM 599 N N . HIS A 1 85 ? 3.714 19.476 -5.270 1.00 75.31 85 HIS A N 1
ATOM 600 C CA . HIS A 1 85 ? 2.379 19.985 -4.988 1.00 75.31 85 HIS A CA 1
ATOM 601 C C . HIS A 1 85 ? 2.343 20.762 -3.654 1.00 75.31 85 HIS A C 1
ATOM 603 O O . HIS A 1 85 ? 2.821 20.268 -2.634 1.00 75.31 85 HIS A O 1
ATOM 609 N N . SER A 1 86 ? 1.790 21.983 -3.659 1.00 64.06 86 SER A N 1
ATOM 610 C CA . SER A 1 86 ? 1.825 22.920 -2.518 1.00 64.06 86 SER A CA 1
ATOM 611 C C . SER A 1 86 ? 0.534 22.976 -1.683 1.00 64.06 86 SER A C 1
ATOM 613 O O . SER A 1 86 ? 0.443 23.763 -0.743 1.00 64.06 86 SER A O 1
ATOM 615 N N . GLY A 1 87 ? -0.457 22.135 -1.992 1.00 75.88 87 GLY A N 1
ATOM 616 C CA . GLY A 1 87 ? -1.722 22.012 -1.260 1.00 75.88 87 GLY A CA 1
ATOM 617 C C . GLY A 1 87 ? -1.793 20.800 -0.325 1.00 75.88 87 GLY A C 1
ATOM 618 O O . GLY A 1 87 ? -0.897 19.955 -0.295 1.00 75.88 87 GLY A O 1
ATOM 619 N N . ARG A 1 88 ? -2.891 20.703 0.436 1.00 86.69 88 ARG A N 1
ATOM 620 C CA . ARG A 1 88 ? -3.211 19.492 1.204 1.00 86.69 88 ARG A CA 1
ATOM 621 C C . ARG A 1 88 ? -3.666 18.426 0.208 1.00 86.69 88 ARG A C 1
ATOM 623 O O . ARG A 1 88 ? -4.731 18.569 -0.373 1.00 86.69 88 ARG A O 1
ATOM 630 N N . LEU A 1 89 ? -2.846 17.406 0.003 1.00 90.19 89 LEU A N 1
ATOM 631 C CA . LEU A 1 89 ? -3.077 16.332 -0.959 1.00 90.19 89 LEU A CA 1
ATOM 632 C C . LEU A 1 89 ? -3.509 15.064 -0.225 1.00 90.19 89 LEU A C 1
ATOM 634 O O . LEU A 1 89 ? -3.020 14.820 0.877 1.00 90.19 89 LEU A O 1
ATOM 638 N N . GLY A 1 90 ? -4.373 14.271 -0.862 1.00 91.00 90 GLY A N 1
ATOM 639 C CA . GLY A 1 90 ? -4.703 12.922 -0.413 1.00 91.00 90 GLY A CA 1
ATOM 640 C C . GLY A 1 90 ? -3.463 12.054 -0.166 1.00 91.00 90 GLY A C 1
ATOM 641 O O . GLY A 1 90 ? -2.391 12.303 -0.719 1.00 91.00 90 GLY A O 1
ATOM 642 N N . ASP A 1 91 ? -3.593 11.010 0.640 1.00 91.12 91 ASP A N 1
ATOM 643 C CA . ASP A 1 91 ? -2.453 10.165 1.007 1.00 91.12 91 ASP A CA 1
ATOM 644 C C . ASP A 1 91 ? -1.986 9.243 -0.125 1.00 91.12 91 ASP A C 1
ATOM 646 O O . ASP A 1 91 ? -0.781 9.073 -0.343 1.00 91.12 91 ASP A O 1
ATOM 650 N N . PHE A 1 92 ? -2.922 8.646 -0.862 1.00 91.44 92 PHE A N 1
ATOM 651 C CA . PHE A 1 92 ? -2.659 7.493 -1.722 1.00 91.44 92 PHE A CA 1
ATOM 652 C C . PHE A 1 92 ? -3.238 7.647 -3.122 1.00 91.44 92 PHE A C 1
ATOM 654 O O . PHE A 1 92 ? -4.284 8.261 -3.313 1.00 91.44 92 PHE A O 1
ATOM 661 N N . ILE A 1 93 ? -2.596 6.997 -4.089 1.00 90.19 93 ILE A N 1
ATOM 662 C CA . ILE A 1 93 ? -3.147 6.776 -5.424 1.00 90.19 93 ILE A CA 1
ATOM 663 C C . ILE A 1 93 ? -3.408 5.288 -5.611 1.00 90.19 93 ILE A C 1
ATOM 665 O O . ILE A 1 93 ? -2.558 4.456 -5.284 1.00 90.19 93 ILE A O 1
ATOM 669 N N . TYR A 1 94 ? -4.569 4.973 -6.171 1.00 87.25 94 TYR A N 1
ATOM 670 C CA . TYR A 1 94 ? -4.957 3.623 -6.546 1.00 87.25 94 TYR A CA 1
ATOM 671 C C . TYR A 1 94 ? -5.372 3.564 -8.018 1.00 87.25 94 TYR A C 1
ATOM 673 O O . TYR A 1 94 ? -5.963 4.504 -8.545 1.00 87.25 94 TYR A O 1
ATOM 681 N N . ASP A 1 95 ? -5.100 2.434 -8.658 1.00 81.44 95 ASP A N 1
ATOM 682 C CA . ASP A 1 95 ? -5.631 2.065 -9.972 1.00 81.44 95 ASP A CA 1
ATOM 683 C C . ASP A 1 95 ? -6.668 0.954 -9.796 1.00 81.44 95 ASP A C 1
ATOM 685 O O . ASP A 1 95 ? -6.626 0.215 -8.815 1.00 81.44 95 ASP A O 1
ATOM 689 N N . GLY A 1 96 ? -7.619 0.809 -10.707 1.00 67.94 96 GLY A N 1
ATOM 690 C CA . GLY A 1 96 ? -8.602 -0.259 -10.587 1.00 67.94 96 GLY A CA 1
ATOM 691 C C . GLY A 1 96 ? -9.560 -0.353 -11.765 1.00 67.94 96 GLY A C 1
ATOM 692 O O . GLY A 1 96 ? -9.718 0.586 -12.536 1.00 67.94 96 GLY A O 1
ATOM 693 N N . PRO A 1 97 ? -10.273 -1.478 -11.901 1.00 52.72 97 PRO A N 1
ATOM 694 C CA . PRO A 1 97 ? -11.156 -1.726 -13.037 1.00 52.72 97 PRO A CA 1
ATOM 695 C C . PRO A 1 97 ? -12.289 -0.695 -13.140 1.00 52.72 97 PRO A C 1
ATOM 697 O O . PRO A 1 97 ? -12.726 -0.374 -14.242 1.00 52.72 97 PRO A O 1
ATOM 700 N N . ALA A 1 98 ? -12.729 -0.133 -12.009 1.00 56.28 98 ALA A N 1
ATOM 701 C CA . ALA A 1 98 ? -13.759 0.900 -11.960 1.00 56.28 98 ALA A CA 1
ATOM 702 C C . ALA A 1 98 ? -13.330 2.230 -12.609 1.00 56.28 98 ALA A C 1
ATOM 704 O O . ALA A 1 98 ? -14.193 2.996 -13.029 1.00 56.28 98 ALA A O 1
ATOM 705 N N . THR A 1 99 ? -12.025 2.503 -12.751 1.00 57.03 99 THR A N 1
ATOM 706 C CA . THR A 1 99 ? -11.556 3.663 -13.525 1.00 57.03 99 THR A CA 1
ATOM 707 C C . THR A 1 99 ? -11.463 3.370 -15.018 1.00 57.03 99 THR A C 1
ATOM 709 O O . THR A 1 99 ? -11.256 4.305 -15.779 1.00 57.03 99 THR A O 1
ATOM 712 N N . GLY A 1 100 ? -11.632 2.121 -15.478 1.00 51.91 100 GLY A N 1
ATOM 713 C CA . GLY A 1 100 ? -11.821 1.773 -16.895 1.00 51.91 100 GLY A CA 1
ATOM 714 C C . GLY A 1 100 ? -10.721 2.247 -17.856 1.00 51.91 100 GLY A C 1
ATOM 715 O O . GLY A 1 100 ? -10.987 2.440 -19.039 1.00 51.91 100 GLY A O 1
ATOM 716 N N . GLY A 1 101 ? -9.502 2.503 -17.367 1.00 56.59 101 GLY A N 1
ATOM 717 C CA . GLY A 1 101 ? -8.437 3.138 -18.156 1.00 56.59 101 GLY A CA 1
ATOM 718 C C . GLY A 1 101 ? -8.611 4.650 -18.380 1.00 56.59 101 GLY A C 1
ATOM 719 O O . GLY A 1 101 ? -7.796 5.258 -19.071 1.00 56.59 101 GLY A O 1
ATOM 720 N N . HIS A 1 102 ? -9.630 5.271 -17.782 1.00 58.66 102 HIS A N 1
ATOM 721 C CA . HIS A 1 102 ? -9.874 6.717 -17.787 1.00 58.66 102 HIS A CA 1
ATOM 722 C C . HIS A 1 102 ? -8.977 7.482 -16.810 1.00 58.66 102 HIS A C 1
ATOM 724 O O . HIS A 1 102 ? -8.860 8.704 -16.911 1.00 58.66 102 HIS A O 1
ATOM 730 N N . GLY A 1 103 ? -8.332 6.786 -15.874 1.00 72.56 103 GLY A N 1
ATOM 731 C CA . GLY A 1 103 ? -7.451 7.419 -14.908 1.00 72.56 103 GLY A CA 1
ATOM 732 C C . GLY A 1 103 ? -7.257 6.601 -13.644 1.00 72.56 103 GLY A C 1
ATOM 733 O O . GLY A 1 103 ? -7.365 5.378 -13.652 1.00 72.56 103 GLY A O 1
ATOM 734 N N . VAL A 1 104 ? -6.980 7.307 -12.556 1.00 85.12 104 VAL A N 1
ATOM 735 C CA . VAL A 1 104 ? -6.712 6.736 -11.234 1.00 85.12 104 VAL A CA 1
ATOM 736 C C . VAL A 1 104 ? -7.546 7.407 -10.162 1.00 85.12 104 VAL A C 1
ATOM 738 O O . VAL A 1 104 ? -8.244 8.391 -10.411 1.00 85.12 104 VAL A O 1
ATOM 741 N N . VAL A 1 105 ? -7.464 6.861 -8.959 1.00 87.56 105 VAL A N 1
ATOM 742 C CA . VAL A 1 105 ? -8.203 7.325 -7.799 1.00 87.56 105 VAL A CA 1
ATOM 743 C C . VAL A 1 105 ? -7.260 7.930 -6.773 1.00 87.56 105 VAL A C 1
ATOM 745 O O . VAL A 1 105 ? -6.274 7.303 -6.391 1.00 87.56 105 VAL A O 1
ATOM 748 N N . LEU A 1 106 ? -7.592 9.131 -6.299 1.00 92.38 106 LEU A N 1
ATOM 749 C CA . LEU A 1 106 ? -6.935 9.759 -5.153 1.00 92.38 106 LEU A CA 1
ATOM 750 C C . LEU A 1 106 ? -7.693 9.425 -3.870 1.00 92.38 106 LEU A C 1
ATOM 752 O O . LEU A 1 106 ? -8.901 9.634 -3.786 1.00 92.38 106 LEU A O 1
ATOM 756 N N . VAL A 1 107 ? -6.984 8.923 -2.865 1.00 94.44 107 VAL A N 1
ATOM 757 C CA . VAL A 1 107 ? -7.589 8.470 -1.614 1.00 94.44 107 VAL A CA 1
ATOM 758 C C . VAL A 1 107 ? -6.943 9.152 -0.423 1.00 94.44 107 VAL A C 1
ATOM 760 O O . VAL A 1 107 ? -5.727 9.110 -0.255 1.00 94.44 107 VAL A O 1
ATOM 763 N N . GLU A 1 108 ? -7.778 9.734 0.425 1.00 95.56 108 GLU A N 1
ATOM 764 C CA . GLU A 1 108 ? -7.401 10.240 1.739 1.00 95.56 108 GLU A CA 1
ATOM 765 C C . GLU A 1 108 ? -7.698 9.198 2.821 1.00 95.56 108 GLU A C 1
ATOM 767 O O . GLU A 1 108 ? -8.822 8.694 2.908 1.00 95.56 108 GLU A O 1
ATOM 772 N N . ALA A 1 109 ? -6.719 8.929 3.684 1.00 94.38 109 ALA A N 1
ATOM 773 C CA . ALA A 1 109 ? -6.865 8.040 4.823 1.00 94.38 109 ALA A CA 1
ATOM 774 C C . ALA A 1 109 ? -6.982 8.833 6.125 1.00 94.38 109 ALA A C 1
ATOM 776 O O . ALA A 1 109 ? -6.120 9.622 6.508 1.00 94.38 109 ALA A O 1
ATOM 777 N N . LYS A 1 110 ? -8.058 8.585 6.865 1.00 91.94 110 LYS A N 1
ATOM 778 C CA . LYS A 1 110 ? -8.301 9.174 8.178 1.00 91.94 110 LYS A CA 1
ATOM 779 C C . LYS A 1 110 ? -8.508 8.097 9.227 1.00 91.94 110 LYS A C 1
ATOM 781 O O . LYS A 1 110 ? -9.012 7.007 8.966 1.00 91.94 110 LYS A O 1
ATOM 786 N N . ALA A 1 111 ? -8.150 8.443 10.452 1.00 91.44 111 ALA A N 1
ATOM 787 C CA . ALA A 1 111 ? -8.538 7.683 11.619 1.00 91.44 111 ALA A CA 1
ATOM 788 C C . ALA A 1 111 ? -8.752 8.612 12.810 1.00 91.44 111 ALA A C 1
ATOM 790 O O . ALA A 1 111 ? -8.172 9.697 12.887 1.00 91.44 111 ALA A O 1
ATOM 791 N N . THR A 1 112 ? -9.602 8.194 13.739 1.00 90.25 112 THR A N 1
ATOM 792 C CA . THR A 1 112 ? -9.821 8.883 15.010 1.00 90.25 112 THR A CA 1
ATOM 793 C C . THR A 1 112 ? -9.971 7.850 16.118 1.00 90.25 112 THR A C 1
ATOM 795 O O . THR A 1 112 ? -11.005 7.198 16.234 1.00 90.25 112 THR A O 1
ATOM 798 N N . CYS A 1 113 ? -8.927 7.703 16.930 1.00 90.38 113 CYS A N 1
ATOM 799 C CA . CYS A 1 113 ? -8.930 6.841 18.106 1.00 90.38 113 CYS A CA 1
ATOM 800 C C . CYS A 1 113 ? -9.008 7.716 19.359 1.00 90.38 113 CYS A C 1
ATOM 802 O O . CYS A 1 113 ? -8.017 8.340 19.735 1.00 90.38 113 CYS A O 1
ATOM 804 N N . ALA A 1 114 ? -10.198 7.833 19.946 1.00 88.50 114 ALA A N 1
ATOM 805 C CA . ALA A 1 114 ? -10.443 8.679 21.113 1.00 88.50 114 ALA A CA 1
ATOM 806 C C . ALA A 1 114 ? -11.626 8.151 21.928 1.00 88.50 114 ALA A C 1
ATOM 808 O O . ALA A 1 114 ? -12.579 7.618 21.364 1.00 88.50 114 ALA A O 1
ATOM 809 N N . SER A 1 115 ? -11.596 8.363 23.243 1.00 85.81 115 SER A N 1
ATOM 810 C CA . SER A 1 115 ? -12.604 7.860 24.188 1.00 85.81 115 SER A CA 1
ATOM 811 C C . SER A 1 115 ? -14.044 8.293 23.881 1.00 85.81 115 SER A C 1
ATOM 813 O O . SER A 1 115 ? -14.983 7.580 24.223 1.00 85.81 115 SER A O 1
ATOM 815 N N . SER A 1 116 ? -14.238 9.434 23.213 1.00 85.62 116 SER A N 1
ATOM 816 C CA . SER A 1 116 ? -15.557 9.974 22.861 1.00 85.62 116 SER A CA 1
ATOM 817 C C . SER A 1 116 ? -15.873 9.932 21.363 1.00 85.62 116 SER A C 1
ATOM 819 O O . SER A 1 116 ? -16.744 10.677 20.919 1.00 85.62 116 SER A O 1
ATOM 821 N N . VAL A 1 117 ? -15.150 9.141 20.559 1.00 89.75 117 VAL A N 1
ATOM 822 C CA . VAL A 1 117 ? -15.384 9.113 19.107 1.00 89.75 117 VAL A CA 1
ATOM 823 C C . VAL A 1 117 ? -16.754 8.520 18.777 1.00 89.75 117 VAL A C 1
ATOM 825 O O . VAL A 1 117 ? -17.122 7.447 19.250 1.00 89.75 117 VAL A O 1
ATOM 828 N N . THR A 1 118 ? -17.512 9.213 17.928 1.00 85.31 118 THR A N 1
ATOM 829 C CA . THR A 1 118 ? -18.817 8.753 17.442 1.00 85.31 118 THR A CA 1
ATOM 830 C C . THR A 1 118 ? -18.810 8.511 15.933 1.00 85.31 118 THR A C 1
ATOM 832 O O . THR A 1 118 ? -17.972 9.036 15.196 1.00 85.31 118 THR A O 1
ATOM 835 N N . ALA A 1 119 ? -19.812 7.782 15.433 1.00 79.38 119 ALA A N 1
ATOM 836 C CA . ALA A 1 119 ? -20.038 7.635 13.993 1.00 79.38 119 ALA A CA 1
ATOM 837 C C . ALA A 1 119 ? -20.178 8.992 13.268 1.00 79.38 119 ALA A C 1
ATOM 839 O O . ALA A 1 119 ? -19.732 9.136 12.128 1.00 79.38 119 ALA A O 1
ATOM 840 N N . THR A 1 120 ? -20.761 9.999 13.931 1.00 83.56 120 THR A N 1
ATOM 841 C CA . THR A 1 120 ? -20.901 11.363 13.397 1.00 83.56 120 THR A CA 1
ATOM 842 C C . THR A 1 120 ? -19.543 12.041 13.228 1.00 83.56 120 THR A C 1
ATOM 844 O O . THR A 1 120 ? -19.301 12.676 12.200 1.00 83.56 120 THR A O 1
ATOM 847 N N . ASP A 1 121 ? -18.632 11.868 14.188 1.00 85.44 121 ASP A N 1
ATOM 848 C CA . ASP A 1 121 ? -17.279 12.430 14.115 1.00 85.44 121 ASP A CA 1
ATOM 849 C C . ASP A 1 121 ? -16.470 11.802 12.981 1.00 85.44 121 ASP A C 1
ATOM 851 O O . ASP A 1 121 ? -15.784 12.506 12.234 1.00 85.44 121 ASP A O 1
ATOM 855 N N . VAL A 1 122 ? -16.592 10.483 12.819 1.00 85.94 122 VAL A N 1
ATOM 856 C CA . VAL A 1 122 ? -15.925 9.711 11.761 1.00 85.94 122 VAL A CA 1
ATOM 857 C C . VAL A 1 122 ? -16.438 10.131 10.388 1.00 85.94 122 VAL A C 1
ATOM 859 O O . VAL A 1 122 ? -15.639 10.440 9.501 1.00 85.94 122 VAL A O 1
ATOM 862 N N . LYS A 1 123 ? -17.761 10.254 10.229 1.00 84.38 123 LYS A N 1
ATOM 863 C CA . LYS A 1 123 ? -18.378 10.787 9.009 1.00 84.38 123 LYS A CA 1
ATOM 864 C C . LYS A 1 123 ? -17.882 12.200 8.696 1.00 84.38 123 LYS A C 1
ATOM 866 O O . LYS A 1 123 ? -17.375 12.445 7.604 1.00 84.38 123 LYS A O 1
ATOM 871 N N . GLY A 1 124 ? -17.963 13.122 9.657 1.00 81.81 124 GLY A N 1
ATOM 872 C CA . GLY A 1 124 ? -17.523 14.505 9.457 1.00 81.81 124 GLY A CA 1
ATOM 873 C C . GLY A 1 124 ? -16.028 14.613 9.139 1.00 81.81 124 GLY A C 1
ATOM 874 O O . GLY A 1 124 ? -15.611 15.479 8.368 1.00 81.81 124 GLY A O 1
ATOM 875 N N . THR A 1 125 ? -15.206 13.725 9.700 1.00 93.00 125 THR A N 1
ATOM 876 C CA . THR A 1 125 ? -13.768 13.650 9.415 1.00 93.00 125 THR A CA 1
ATOM 877 C C . THR A 1 125 ? -13.495 13.161 7.998 1.00 93.00 125 THR A C 1
ATOM 879 O O . THR A 1 125 ? -12.698 13.793 7.302 1.00 93.00 125 THR A O 1
ATOM 882 N N . ALA A 1 126 ? -14.194 12.121 7.539 1.00 86.88 126 ALA A N 1
ATOM 883 C CA . ALA A 1 126 ? -14.113 11.657 6.157 1.00 86.88 126 ALA A CA 1
ATOM 884 C C . ALA A 1 126 ? -14.558 12.749 5.165 1.00 86.88 126 ALA A C 1
ATOM 886 O O . ALA A 1 126 ? -13.822 13.072 4.238 1.00 86.88 126 ALA A O 1
ATOM 887 N N . GLU A 1 127 ? -15.703 13.402 5.400 1.00 87.94 127 GLU A N 1
ATOM 888 C CA . GLU A 1 127 ? -16.227 14.466 4.527 1.00 87.94 127 GLU A CA 1
ATOM 889 C C . GLU A 1 127 ? -15.287 15.677 4.441 1.00 87.94 127 GLU A C 1
ATOM 891 O O . GLU A 1 127 ? -15.073 16.237 3.364 1.00 87.94 127 GLU A O 1
ATOM 896 N N . ARG A 1 128 ? -14.699 16.100 5.571 1.00 94.94 128 ARG A N 1
ATOM 897 C CA . ARG A 1 128 ? -13.671 17.155 5.578 1.00 94.94 128 ARG A CA 1
ATOM 898 C C . ARG A 1 128 ? -12.401 16.711 4.859 1.00 94.94 128 ARG A C 1
ATOM 900 O O . ARG A 1 128 ? -11.803 17.530 4.166 1.00 94.94 128 ARG A O 1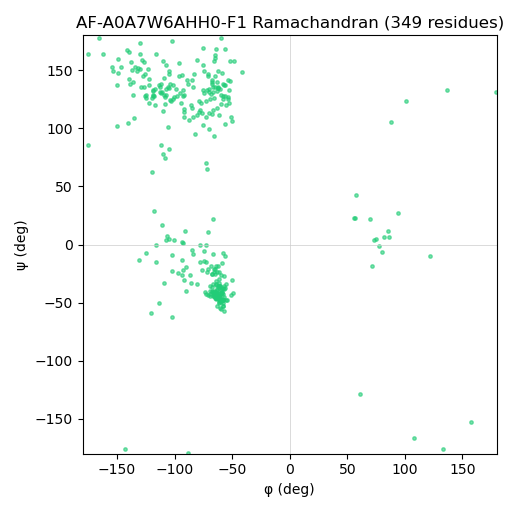
ATOM 907 N N . GLY A 1 129 ? -11.985 15.458 5.043 1.00 93.38 129 GLY A N 1
ATOM 908 C CA . GLY A 1 129 ? -10.843 14.869 4.350 1.00 93.38 129 GLY A CA 1
ATOM 909 C C . GLY A 1 129 ? -11.033 14.928 2.839 1.00 93.38 129 GLY A C 1
ATOM 910 O O . GLY A 1 129 ? -10.207 15.524 2.153 1.00 93.38 129 GLY A O 1
ATOM 911 N N . TYR A 1 130 ? -12.170 14.426 2.356 1.00 90.81 130 TYR A N 1
ATOM 912 C CA . TYR A 1 130 ? -12.533 14.442 0.943 1.00 90.81 130 TYR A CA 1
ATOM 913 C C . TYR A 1 130 ? -12.532 15.867 0.376 1.00 90.81 130 TYR A C 1
ATOM 915 O O . TYR A 1 130 ? -11.772 16.170 -0.541 1.00 90.81 130 TYR A O 1
ATOM 923 N N . ARG A 1 131 ? -13.314 16.776 0.974 1.00 93.06 131 ARG A N 1
ATOM 924 C CA . ARG A 1 131 ? -13.488 18.152 0.474 1.00 93.06 131 ARG A CA 1
ATOM 925 C C . ARG A 1 131 ? -12.176 18.930 0.379 1.00 93.06 131 ARG A C 1
ATOM 927 O O . ARG A 1 131 ? -11.994 19.724 -0.533 1.00 93.06 131 ARG A O 1
ATOM 934 N N . ASN A 1 132 ? -11.280 18.738 1.345 1.00 94.06 132 ASN A N 1
ATOM 935 C CA . ASN A 1 132 ? -10.074 19.556 1.451 1.00 94.06 132 ASN A CA 1
ATOM 936 C C . ASN A 1 132 ? -8.862 18.956 0.734 1.00 94.06 132 ASN A C 1
ATOM 938 O O . ASN A 1 132 ? -7.908 19.693 0.500 1.00 94.06 132 ASN A O 1
ATOM 942 N N . GLN A 1 133 ? -8.852 17.641 0.484 1.00 94.25 133 GLN A N 1
ATOM 943 C CA . GLN A 1 133 ? -7.640 16.918 0.068 1.00 94.25 133 GLN A CA 1
ATOM 944 C C . GLN A 1 133 ? -7.830 16.031 -1.156 1.00 94.25 133 GLN A C 1
ATOM 946 O O . GLN A 1 133 ? -6.843 15.589 -1.735 1.00 94.25 133 GLN A O 1
ATOM 951 N N . VAL A 1 134 ? -9.074 15.771 -1.558 1.00 92.19 134 VAL A N 1
ATOM 952 C CA . VAL A 1 134 ? -9.393 14.864 -2.663 1.00 92.19 134 VAL A CA 1
ATOM 953 C C . VAL A 1 134 ? -10.155 15.605 -3.750 1.00 92.19 134 VAL A C 1
ATOM 955 O O . VAL A 1 134 ? -9.659 15.720 -4.867 1.00 92.19 134 VAL A O 1
ATOM 958 N N . ASP A 1 135 ? -11.307 16.178 -3.402 1.00 88.50 135 ASP A N 1
ATOM 959 C CA . ASP A 1 135 ? -12.211 16.879 -4.321 1.00 88.50 135 ASP A CA 1
ATOM 960 C C . ASP A 1 135 ? -11.521 17.922 -5.222 1.00 88.50 135 ASP A C 1
ATOM 962 O O . ASP A 1 135 ? -11.775 17.913 -6.425 1.00 88.50 135 ASP A O 1
ATOM 966 N N . PRO A 1 136 ? -10.572 18.750 -4.726 1.00 90.56 136 PRO A N 1
ATOM 967 C CA . PRO A 1 136 ? -9.907 19.751 -5.564 1.00 90.56 136 PRO A CA 1
ATOM 968 C C . PRO A 1 136 ? -9.105 19.167 -6.736 1.00 90.56 136 PRO A C 1
ATOM 970 O O . PRO A 1 136 ? -8.775 19.893 -7.676 1.00 90.56 136 PRO A O 1
ATOM 973 N N . TYR A 1 137 ? -8.763 17.878 -6.674 1.00 88.25 137 TYR A N 1
ATOM 974 C CA . TYR A 1 137 ? -7.883 17.195 -7.623 1.00 88.25 137 TYR A CA 1
ATOM 975 C C . TYR A 1 137 ? -8.631 16.328 -8.632 1.00 88.25 137 TYR A C 1
ATOM 977 O O . TYR A 1 137 ? -8.095 16.038 -9.705 1.00 88.25 137 TYR A O 1
ATOM 985 N N . VAL A 1 138 ? -9.854 15.915 -8.298 1.00 83.50 138 VAL A N 1
ATOM 986 C CA . VAL A 1 138 ? -10.674 15.063 -9.160 1.00 83.50 138 VAL A CA 1
ATOM 987 C C . VAL A 1 138 ? -11.037 15.828 -10.436 1.00 83.50 138 VAL A C 1
ATOM 989 O O . VAL A 1 138 ? -11.520 16.956 -10.397 1.00 83.50 138 VAL A O 1
ATOM 992 N N . GLY A 1 139 ? -10.736 15.237 -11.591 1.00 76.31 139 GLY A N 1
ATOM 993 C CA . GLY A 1 139 ? -10.932 15.801 -12.930 1.00 76.31 139 GLY A CA 1
ATOM 994 C C . GLY A 1 139 ? -9.985 16.947 -13.307 1.00 76.31 139 GLY A C 1
ATOM 995 O O . GLY A 1 139 ? -9.821 17.231 -14.491 1.00 76.31 139 GLY A O 1
ATOM 996 N N . SER A 1 140 ? -9.338 17.595 -12.336 1.00 77.00 140 SER A N 1
ATOM 997 C CA . SER A 1 140 ? -8.488 18.775 -12.548 1.00 77.00 140 SER A CA 1
ATOM 998 C C . SER A 1 140 ? -6.999 18.439 -12.645 1.00 77.00 140 SER A C 1
ATOM 1000 O O . SER A 1 140 ? -6.223 19.186 -13.240 1.00 77.00 140 SER A O 1
ATOM 1002 N N . THR A 1 141 ? -6.588 17.316 -12.054 1.00 81.69 141 THR A N 1
ATOM 1003 C CA . THR A 1 141 ? -5.182 16.943 -11.906 1.00 81.69 141 THR A CA 1
ATOM 1004 C C . THR A 1 141 ? -4.888 15.665 -12.669 1.00 81.69 141 THR A C 1
ATOM 1006 O O . THR A 1 141 ? -5.615 14.679 -12.572 1.00 81.69 141 THR A O 1
ATOM 1009 N N . SER A 1 142 ? -3.789 15.670 -13.421 1.00 78.81 142 SER A N 1
ATOM 1010 C CA . SER A 1 142 ? -3.277 14.479 -14.094 1.00 78.81 142 SER A CA 1
ATOM 1011 C C . SER A 1 142 ? -1.890 14.141 -13.587 1.00 78.81 142 SER A C 1
ATOM 1013 O O . SER A 1 142 ? -1.018 15.004 -13.505 1.00 78.81 142 SER A O 1
ATOM 1015 N N . ILE A 1 143 ? -1.697 12.870 -13.255 1.00 74.56 143 ILE A N 1
ATOM 1016 C CA . ILE A 1 143 ? -0.413 12.324 -12.844 1.00 74.56 143 ILE A CA 1
ATOM 1017 C C . ILE A 1 143 ? 0.347 11.939 -14.118 1.00 74.56 143 ILE A C 1
ATOM 1019 O O . ILE A 1 143 ? -0.151 11.114 -14.898 1.00 74.56 143 ILE A O 1
ATOM 1023 N N . PRO A 1 144 ? 1.536 12.520 -14.364 1.00 66.81 144 PRO A N 1
ATOM 1024 C CA . PRO A 1 144 ? 2.323 12.215 -15.552 1.00 66.81 144 PRO A CA 1
ATOM 1025 C C . PRO A 1 144 ? 2.569 10.709 -15.710 1.00 66.81 144 PRO A C 1
ATOM 1027 O O . PRO A 1 144 ? 3.088 10.063 -14.804 1.00 66.81 144 PRO A O 1
ATOM 1030 N N . GLY A 1 145 ? 2.198 10.155 -16.868 1.00 62.41 145 GLY A N 1
ATOM 1031 C CA . GLY A 1 145 ? 2.391 8.734 -17.185 1.00 62.41 145 GLY A CA 1
ATOM 1032 C C . GLY A 1 145 ? 1.395 7.767 -16.535 1.00 62.41 145 GLY A C 1
ATOM 1033 O O . GLY A 1 145 ? 1.461 6.569 -16.782 1.00 62.41 145 GLY A O 1
ATOM 1034 N N . VAL A 1 146 ? 0.460 8.270 -15.730 1.00 69.75 146 VAL A N 1
ATOM 1035 C CA . VAL A 1 146 ? -0.554 7.456 -15.048 1.00 69.75 146 VAL A CA 1
ATOM 1036 C C . VAL A 1 146 ? -1.947 7.783 -15.580 1.00 69.75 146 VAL A C 1
ATOM 1038 O O . VAL A 1 146 ? -2.668 6.884 -16.005 1.00 69.75 146 VAL A O 1
ATOM 1041 N N . GLY A 1 147 ? -2.298 9.069 -15.628 1.00 67.19 147 GLY A N 1
ATOM 1042 C CA . GLY A 1 147 ? -3.599 9.534 -16.103 1.00 67.19 147 GLY A CA 1
ATOM 1043 C C . GLY A 1 147 ? -4.226 10.566 -15.174 1.00 67.19 147 GLY A C 1
ATOM 1044 O O . GLY A 1 147 ? -3.619 11.014 -14.200 1.00 67.19 147 GLY A O 1
ATOM 1045 N N . THR A 1 148 ? -5.446 10.972 -15.501 1.00 79.25 148 THR A N 1
ATOM 1046 C CA . THR A 1 148 ? -6.216 11.930 -14.704 1.00 79.25 148 THR A CA 1
ATOM 1047 C C . THR A 1 148 ? -6.682 11.291 -13.398 1.00 79.25 148 THR A C 1
ATOM 1049 O O . THR A 1 148 ? -6.999 10.104 -13.360 1.00 79.25 148 THR A O 1
ATOM 1052 N N . ILE A 1 149 ? -6.731 12.062 -12.313 1.00 83.00 149 ILE A N 1
ATOM 1053 C CA . ILE A 1 149 ? -7.443 11.646 -11.103 1.00 83.00 149 ILE A CA 1
ATOM 1054 C C . ILE A 1 149 ? -8.930 11.697 -11.444 1.00 83.00 149 ILE A C 1
ATOM 1056 O O . ILE A 1 149 ? -9.521 12.768 -11.510 1.00 83.00 149 ILE A O 1
ATOM 1060 N N . PHE A 1 150 ? -9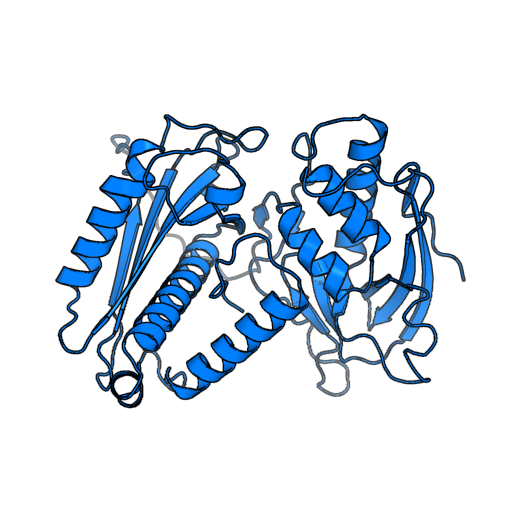.514 10.548 -11.756 1.00 75.00 150 PHE A N 1
ATOM 1061 C CA . PHE A 1 150 ? -10.867 10.446 -12.302 1.00 75.00 150 PHE A CA 1
ATOM 1062 C C . PHE A 1 150 ? -11.934 10.413 -11.205 1.00 75.00 150 PHE A C 1
ATOM 1064 O O . PHE A 1 150 ? -13.034 10.933 -11.371 1.00 75.00 150 PHE A O 1
ATOM 1071 N N . GLN A 1 151 ? -11.585 9.815 -10.072 1.00 80.31 151 GLN A N 1
ATOM 1072 C CA . GLN A 1 151 ? -12.427 9.670 -8.894 1.00 80.31 151 GLN A CA 1
ATOM 1073 C C . GLN A 1 151 ? -11.577 9.860 -7.645 1.00 80.31 151 GLN A C 1
ATOM 1075 O O . GLN A 1 151 ? -10.343 9.835 -7.692 1.00 80.31 151 GLN A O 1
ATOM 1080 N N . GLY A 1 152 ? -12.235 10.014 -6.508 1.00 85.88 152 GLY A N 1
ATOM 1081 C CA . GLY A 1 152 ? -11.552 10.051 -5.238 1.00 85.88 152 GLY A CA 1
ATOM 1082 C C . GLY A 1 152 ? -12.382 9.506 -4.093 1.00 85.88 152 GLY A C 1
ATOM 1083 O O . GLY A 1 152 ? -13.609 9.449 -4.167 1.00 85.88 152 GLY A O 1
ATOM 1084 N N . TYR A 1 153 ? -11.683 9.120 -3.029 1.00 89.50 153 TYR A N 1
ATOM 1085 C CA . TYR A 1 153 ? -12.280 8.614 -1.799 1.00 89.50 153 TYR A CA 1
ATOM 1086 C C . TYR A 1 153 ? -11.657 9.285 -0.580 1.00 89.50 153 TYR A C 1
ATOM 1088 O O . TYR A 1 153 ? -10.473 9.609 -0.569 1.00 89.50 153 TYR A O 1
ATOM 1096 N N . ALA A 1 154 ? -12.432 9.437 0.485 1.00 91.56 154 ALA A N 1
ATOM 1097 C CA . ALA A 1 154 ? -11.895 9.600 1.827 1.00 91.56 154 ALA A CA 1
ATOM 1098 C C . ALA A 1 154 ? -12.449 8.496 2.717 1.00 91.56 154 ALA A C 1
ATOM 1100 O O . ALA A 1 154 ? -13.664 8.367 2.876 1.00 91.56 154 ALA A O 1
ATOM 1101 N N . VAL A 1 155 ? -11.551 7.711 3.299 1.00 90.50 155 VAL A N 1
ATOM 1102 C CA . VAL A 1 155 ? -11.892 6.602 4.185 1.00 90.50 155 VAL A CA 1
ATOM 1103 C C . VAL A 1 155 ? -11.501 6.991 5.601 1.00 90.50 155 VAL A C 1
ATOM 1105 O O . VAL A 1 155 ? -10.378 7.426 5.839 1.00 90.50 155 VAL A O 1
ATOM 1108 N N . CYS A 1 156 ? -12.423 6.853 6.551 1.00 89.38 156 CYS A N 1
ATOM 1109 C CA . CYS A 1 156 ? -12.163 7.127 7.956 1.00 89.38 156 CYS A CA 1
ATOM 1110 C C . CYS A 1 156 ? -12.500 5.920 8.825 1.00 89.38 156 CYS A C 1
ATOM 1112 O O . CYS A 1 156 ? -13.618 5.407 8.777 1.00 89.38 156 CYS A O 1
ATOM 1114 N N . LEU A 1 157 ? -11.540 5.529 9.659 1.00 90.69 157 LEU A N 1
ATOM 1115 C CA . LEU A 1 157 ? -11.735 4.626 10.790 1.00 90.69 157 LEU A CA 1
ATOM 1116 C C . LEU A 1 157 ? -12.008 5.440 12.065 1.00 90.69 157 LEU A C 1
ATOM 1118 O O . LEU A 1 157 ? -11.432 6.508 12.261 1.00 90.69 157 LEU A O 1
ATOM 1122 N N . GLY A 1 158 ? -12.834 4.932 12.969 1.00 89.12 158 GLY A N 1
ATOM 1123 C CA . GLY A 1 158 ? -12.899 5.424 14.339 1.00 89.12 158 GLY A CA 1
ATOM 1124 C C . GLY A 1 158 ? -13.039 4.287 15.332 1.00 89.12 158 GLY A C 1
ATOM 1125 O O . GLY A 1 158 ? -13.732 3.317 15.052 1.00 89.12 158 GLY A O 1
ATOM 1126 N N . ALA A 1 159 ? -12.386 4.402 16.481 1.00 89.44 159 ALA A N 1
ATOM 1127 C CA . ALA A 1 159 ? -12.493 3.424 17.561 1.00 89.44 159 ALA A CA 1
ATOM 1128 C C . ALA A 1 159 ? -12.293 4.109 18.916 1.00 89.44 159 ALA A C 1
ATOM 1130 O O . ALA A 1 159 ? -11.404 4.950 19.058 1.00 89.44 159 ALA A O 1
ATOM 1131 N N . ALA A 1 160 ? -13.115 3.759 19.901 1.00 90.00 160 ALA A N 1
ATOM 1132 C CA . ALA A 1 160 ? -12.927 4.207 21.276 1.00 90.00 160 ALA A CA 1
ATOM 1133 C C . ALA A 1 160 ? -12.139 3.130 22.046 1.00 90.00 160 ALA A C 1
ATOM 1135 O O . ALA A 1 160 ? -12.594 1.987 22.096 1.00 90.00 160 ALA A O 1
ATOM 1136 N N . PRO A 1 161 ? -10.969 3.456 22.628 1.00 91.19 161 PRO A N 1
ATOM 1137 C CA . PRO A 1 161 ? -10.207 2.516 23.449 1.00 91.19 161 PRO A CA 1
ATOM 1138 C C . PRO A 1 161 ? -11.059 1.890 24.559 1.00 91.19 161 PRO A C 1
ATOM 1140 O O . PRO A 1 161 ? -11.791 2.585 25.262 1.00 91.19 161 PRO A O 1
ATOM 1143 N N . GLY A 1 162 ? -10.977 0.569 24.709 1.00 86.50 162 GLY A N 1
ATOM 1144 C CA . GLY A 1 162 ? -11.720 -0.195 25.715 1.00 86.50 162 GLY A CA 1
ATOM 1145 C C . GLY A 1 162 ? -13.220 -0.354 25.434 1.00 86.50 162 GLY A C 1
ATOM 1146 O O . GLY A 1 162 ? -13.930 -0.924 26.262 1.00 86.50 162 GLY A O 1
ATOM 1147 N N . VAL A 1 163 ? -13.714 0.124 24.289 1.00 85.44 163 VAL A N 1
ATOM 1148 C CA . VAL A 1 163 ? -15.112 -0.012 23.868 1.00 85.44 163 VAL A CA 1
ATOM 1149 C C . VAL A 1 163 ? -15.181 -0.932 22.655 1.00 85.44 163 VAL A C 1
ATOM 1151 O O . VAL A 1 163 ? -14.456 -0.747 21.681 1.00 85.44 163 VAL A O 1
ATOM 1154 N N . ALA A 1 164 ? -16.079 -1.914 22.708 1.00 82.62 164 ALA A N 1
ATOM 1155 C CA . ALA A 1 164 ? -16.317 -2.809 21.585 1.00 82.62 164 ALA A CA 1
ATOM 1156 C C . ALA A 1 164 ? -17.013 -2.074 20.427 1.00 82.62 164 ALA A C 1
ATOM 1158 O O . ALA A 1 164 ? -18.027 -1.396 20.615 1.00 82.62 164 ALA A O 1
ATOM 1159 N N . GLY A 1 165 ? -16.502 -2.284 19.221 1.00 77.44 165 GLY A N 1
ATOM 1160 C CA . GLY A 1 165 ? -17.004 -1.765 17.963 1.00 77.44 165 GLY A CA 1
ATOM 1161 C C . GLY A 1 165 ? -16.224 -0.553 17.458 1.00 77.44 165 GLY A C 1
ATOM 1162 O O . GLY A 1 165 ? -16.169 0.499 18.093 1.00 77.44 165 GLY A O 1
ATOM 1163 N N . GLY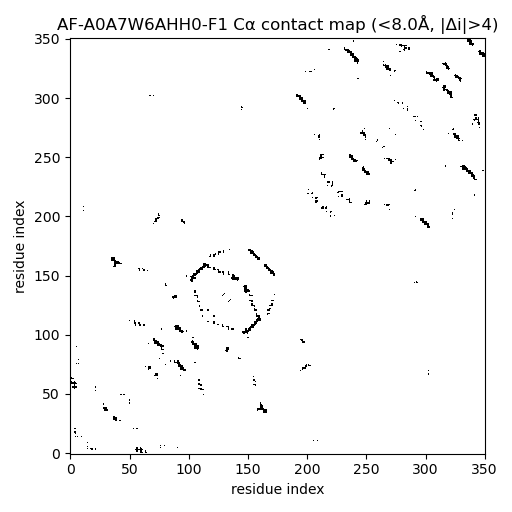 A 1 166 ? -15.708 -0.677 16.237 1.00 83.31 166 GLY A N 1
ATOM 1164 C CA . GLY A 1 166 ? -15.198 0.433 15.441 1.00 83.31 166 GLY A CA 1
ATOM 1165 C C . GLY A 1 166 ? -16.236 0.967 14.452 1.00 83.31 166 GLY A C 1
ATOM 1166 O O . GLY A 1 166 ? -17.147 0.265 14.010 1.00 83.31 166 GLY A O 1
ATOM 1167 N N . PHE A 1 167 ? -16.064 2.221 14.053 1.00 81.50 167 PHE A N 1
ATOM 1168 C CA . PHE A 1 167 ? -16.822 2.880 12.999 1.00 81.50 167 PHE A CA 1
ATOM 1169 C C . PHE A 1 167 ? -15.972 2.975 11.732 1.00 81.50 167 PHE A C 1
ATOM 1171 O O . PHE A 1 167 ? -14.799 3.336 11.786 1.00 81.50 167 PHE A O 1
ATOM 1178 N N . GLY A 1 168 ? -16.579 2.717 10.579 1.00 84.44 168 GLY A N 1
ATOM 1179 C CA . GLY A 1 168 ? -15.982 2.988 9.275 1.00 84.44 168 GLY A CA 1
ATOM 1180 C C . GLY A 1 168 ? -16.883 3.916 8.474 1.00 84.44 168 GLY A C 1
ATOM 1181 O O . GLY A 1 168 ? -18.100 3.730 8.455 1.00 84.44 168 GLY A O 1
ATOM 1182 N N . HIS A 1 169 ? -16.304 4.904 7.799 1.00 82.19 169 HIS A N 1
ATOM 1183 C CA . HIS A 1 169 ? -17.032 5.731 6.842 1.00 82.19 169 HIS A CA 1
ATOM 1184 C C . HIS A 1 169 ? -16.217 5.946 5.572 1.00 82.19 169 HIS A C 1
ATOM 1186 O O . HIS A 1 169 ? -15.009 6.164 5.637 1.00 82.19 169 HIS A O 1
ATOM 1192 N N . VAL A 1 170 ? -16.892 5.900 4.426 1.00 83.25 170 VAL A N 1
ATOM 1193 C CA . VAL A 1 170 ? -16.301 6.140 3.110 1.00 83.25 170 VAL A CA 1
ATOM 1194 C C . VAL A 1 170 ? -17.100 7.247 2.440 1.00 83.25 170 VAL A C 1
ATOM 1196 O O . VAL A 1 170 ? -18.320 7.152 2.331 1.00 83.25 170 VAL A O 1
ATOM 1199 N N . VAL A 1 171 ? -16.402 8.290 2.008 1.00 78.94 171 VAL A N 1
ATOM 1200 C CA . VAL A 1 171 ? -16.927 9.326 1.115 1.00 78.94 171 VAL A CA 1
ATOM 1201 C C . VAL A 1 171 ? -16.288 9.107 -0.242 1.00 78.94 171 VAL A C 1
ATOM 1203 O O . VAL A 1 171 ? -15.078 8.917 -0.310 1.00 78.94 171 VAL A O 1
ATOM 1206 N N . GLU A 1 172 ? -17.080 9.144 -1.304 1.00 81.75 172 GLU A N 1
ATOM 1207 C CA . GLU A 1 172 ? -16.613 8.976 -2.678 1.00 81.75 172 GLU A CA 1
ATOM 1208 C C . GLU A 1 172 ? -17.103 10.123 -3.563 1.00 81.75 172 GLU A C 1
ATOM 1210 O O . GLU A 1 172 ? -18.082 10.803 -3.237 1.00 81.75 172 GLU A O 1
ATOM 1215 N N . THR A 1 173 ? -16.425 10.350 -4.688 1.00 75.38 173 THR A N 1
ATOM 1216 C CA . THR A 1 173 ? -16.897 11.291 -5.707 1.00 75.38 173 THR A CA 1
ATOM 1217 C C . THR A 1 173 ? -18.286 10.886 -6.188 1.00 75.38 173 THR A C 1
ATOM 1219 O O . THR A 1 173 ? -18.491 9.765 -6.652 1.00 75.38 173 THR A O 1
ATOM 1222 N N . ALA A 1 174 ? -19.239 11.816 -6.118 1.00 55.78 174 ALA A N 1
ATOM 1223 C CA . ALA A 1 174 ? -20.596 11.574 -6.582 1.00 55.78 174 ALA A CA 1
ATOM 1224 C C . ALA A 1 174 ? -20.601 11.216 -8.076 1.00 55.78 174 ALA A C 1
ATOM 1226 O O . ALA A 1 174 ? -20.180 12.006 -8.923 1.00 55.78 174 ALA A O 1
ATOM 1227 N N . VAL A 1 175 ? -21.116 10.033 -8.407 1.00 43.94 175 VAL A N 1
ATOM 1228 C CA . VAL A 1 175 ? -21.429 9.675 -9.792 1.00 43.94 175 VAL A CA 1
ATOM 1229 C C . VAL A 1 175 ? -22.667 10.472 -10.189 1.00 43.94 175 VAL A C 1
ATOM 1231 O O . VAL A 1 175 ? -23.697 10.383 -9.518 1.00 43.94 175 VAL A O 1
ATOM 1234 N N . ALA A 1 176 ? -22.585 11.267 -11.259 1.00 31.64 176 ALA A N 1
ATOM 1235 C CA . ALA A 1 176 ? -23.768 11.920 -11.807 1.00 31.64 176 ALA A CA 1
ATOM 1236 C C . ALA A 1 176 ? -24.821 10.842 -12.109 1.00 31.64 176 ALA A C 1
ATOM 1238 O O . ALA A 1 176 ? -24.565 9.912 -12.875 1.00 31.64 176 ALA A O 1
ATOM 1239 N N . THR A 1 177 ? -25.990 10.931 -11.474 1.00 25.64 177 THR A N 1
ATOM 1240 C CA . THR A 1 177 ? -27.085 9.989 -11.699 1.00 25.64 177 THR A CA 1
ATOM 1241 C C . THR A 1 177 ? -27.523 10.073 -13.157 1.00 25.64 177 THR A C 1
ATOM 1243 O O . THR A 1 177 ? -28.092 11.072 -13.594 1.00 25.64 177 THR A O 1
ATOM 1246 N N . VAL A 1 178 ? -27.267 9.013 -13.926 1.00 27.52 178 VAL A N 1
ATOM 1247 C CA . VAL A 1 178 ? -27.891 8.844 -15.241 1.00 27.52 178 VAL A CA 1
ATOM 1248 C C . VAL A 1 178 ? -29.378 8.558 -14.997 1.00 27.52 178 VAL A C 1
ATOM 1250 O O . VAL A 1 178 ? -29.696 7.631 -14.245 1.00 27.52 178 VAL A O 1
ATOM 1253 N N . PRO A 1 179 ? -30.317 9.325 -15.576 1.00 25.88 179 PRO A N 1
ATOM 1254 C CA . PRO A 1 179 ? -31.735 9.047 -15.408 1.00 25.88 179 PRO A CA 1
ATOM 1255 C C . PRO A 1 179 ? -32.107 7.723 -16.090 1.00 25.88 179 PRO A C 1
ATOM 1257 O O . PRO A 1 179 ? -32.064 7.621 -17.311 1.00 25.88 179 PRO A O 1
ATOM 1260 N N . GLY A 1 180 ? -32.532 6.741 -15.292 1.00 29.75 180 GLY A N 1
ATOM 1261 C CA . GLY A 1 180 ? -33.358 5.613 -15.735 1.00 29.75 180 GLY A CA 1
ATOM 1262 C C . GLY A 1 180 ? -32.610 4.390 -16.274 1.00 29.75 180 GLY A C 1
ATOM 1263 O O . GLY A 1 180 ? -32.193 4.348 -17.424 1.00 29.75 180 GLY A O 1
ATOM 1264 N N . GLY A 1 181 ? -32.562 3.332 -15.464 1.00 25.48 181 GLY A N 1
ATOM 1265 C CA . GLY A 1 181 ? -32.160 1.998 -15.906 1.00 25.48 181 GLY A CA 1
ATOM 1266 C C . GLY A 1 181 ? -32.320 0.971 -14.793 1.00 25.48 181 GLY A C 1
ATOM 1267 O O . GLY A 1 181 ? -31.394 0.715 -14.036 1.00 25.48 181 GLY A O 1
ATOM 1268 N N . SER A 1 182 ? -33.523 0.418 -14.658 1.00 33.88 182 SER A N 1
ATOM 1269 C CA . SER A 1 182 ? -33.824 -0.704 -13.768 1.00 33.88 182 SER A CA 1
ATOM 1270 C C . SER A 1 182 ? -33.135 -1.994 -14.226 1.00 33.88 182 SER A C 1
ATOM 1272 O O . SER A 1 182 ? -33.235 -2.347 -15.399 1.00 33.88 182 SER A O 1
ATOM 1274 N N . GLY A 1 183 ? -32.577 -2.755 -13.284 1.00 27.77 183 GLY A N 1
ATOM 1275 C CA . GLY A 1 183 ? -32.194 -4.160 -13.469 1.00 27.77 183 GLY A CA 1
ATOM 1276 C C . GLY A 1 183 ? -30.826 -4.440 -12.856 1.00 27.77 183 GLY A C 1
ATOM 1277 O O . GLY A 1 183 ? -29.897 -3.677 -13.049 1.00 27.77 183 GLY A O 1
ATOM 1278 N N . GLY A 1 184 ? -30.593 -5.486 -12.083 1.00 26.31 184 GLY A N 1
ATOM 1279 C CA . GLY A 1 184 ? -31.409 -6.588 -11.602 1.00 26.31 184 GLY A CA 1
ATOM 1280 C C . GLY A 1 184 ? -30.447 -7.435 -10.770 1.00 26.31 184 GLY A C 1
ATOM 1281 O O . GLY A 1 184 ? -29.317 -7.673 -11.191 1.00 26.31 184 GLY A O 1
ATOM 1282 N N . GLY A 1 185 ? -30.846 -7.803 -9.554 1.00 34.25 185 GLY A N 1
ATOM 1283 C CA . GLY A 1 185 ? -30.015 -8.608 -8.665 1.00 34.25 185 GLY A CA 1
ATOM 1284 C C . GLY A 1 185 ? -29.746 -9.990 -9.258 1.00 34.25 185 GLY A C 1
ATOM 1285 O O . GLY A 1 185 ? -30.671 -10.678 -9.683 1.00 34.25 185 GLY A O 1
ATOM 1286 N N . GLY A 1 186 ? -28.482 -10.399 -9.248 1.00 25.45 186 GLY A N 1
ATOM 1287 C CA . GLY A 1 186 ? -28.055 -11.746 -9.600 1.00 25.45 186 GLY A CA 1
ATOM 1288 C C . GLY A 1 186 ? -26.795 -12.095 -8.825 1.00 25.45 186 GLY A C 1
ATOM 1289 O O . GLY A 1 186 ? -25.713 -11.618 -9.151 1.00 25.45 186 GLY A O 1
ATOM 1290 N N . GLY A 1 187 ? -26.949 -12.895 -7.769 1.00 34.16 187 GLY A N 1
ATOM 1291 C CA . GLY A 1 187 ? -25.823 -13.521 -7.088 1.00 34.16 187 GLY A CA 1
ATOM 1292 C C . GLY A 1 187 ? -25.167 -14.561 -7.993 1.00 34.16 187 GLY A C 1
ATOM 1293 O O . GLY A 1 187 ? -25.857 -15.295 -8.698 1.00 34.16 187 GLY A O 1
ATOM 1294 N N . SER A 1 188 ? -23.840 -14.642 -7.955 1.00 25.95 188 SER A N 1
ATOM 1295 C CA . SER A 1 188 ? -23.114 -15.799 -8.466 1.00 25.95 188 SER A CA 1
ATOM 1296 C C . SER A 1 188 ? -21.819 -16.017 -7.689 1.00 25.95 188 SER A C 1
ATOM 1298 O O . SER A 1 188 ? -21.213 -15.086 -7.163 1.00 25.95 188 SER A O 1
ATOM 1300 N N . SER A 1 189 ? -21.482 -17.296 -7.587 1.00 26.97 189 SER A N 1
ATOM 1301 C CA . SER A 1 189 ? -20.453 -17.942 -6.781 1.00 26.97 189 SER A CA 1
ATOM 1302 C C . SER A 1 189 ? -19.055 -17.330 -6.929 1.00 26.97 189 SER A C 1
ATOM 1304 O O . SER A 1 189 ? -18.617 -17.025 -8.036 1.00 26.97 189 SER A O 1
ATOM 1306 N N . ALA A 1 190 ? -18.335 -17.230 -5.806 1.00 30.92 190 ALA A N 1
ATOM 1307 C CA . ALA A 1 190 ? -16.953 -16.769 -5.717 1.00 30.92 190 ALA A CA 1
ATOM 1308 C C . ALA A 1 190 ? -15.990 -17.738 -6.429 1.00 30.92 190 ALA A C 1
ATOM 1310 O O . ALA A 1 190 ? -15.512 -18.708 -5.847 1.00 30.92 190 ALA A O 1
ATOM 1311 N N . ALA A 1 191 ? -15.708 -17.464 -7.700 1.00 27.41 191 ALA A N 1
ATOM 1312 C CA . ALA A 1 191 ? -14.443 -17.828 -8.322 1.00 27.41 191 ALA A CA 1
ATOM 1313 C C . ALA A 1 191 ? -13.469 -16.664 -8.092 1.00 27.41 191 ALA A C 1
ATOM 1315 O O . ALA A 1 191 ? -13.894 -15.510 -8.127 1.00 27.41 191 ALA A O 1
ATOM 1316 N N . ALA A 1 192 ? -12.191 -16.950 -7.825 1.00 34.12 192 ALA A N 1
ATOM 1317 C CA . ALA A 1 192 ? -11.163 -15.920 -7.699 1.00 34.12 192 ALA A CA 1
ATOM 1318 C C . ALA A 1 192 ? -11.132 -15.084 -8.988 1.00 34.12 192 ALA A C 1
ATOM 1320 O O . ALA A 1 192 ? -10.689 -15.545 -10.040 1.00 34.12 192 ALA A O 1
ATOM 1321 N N . THR A 1 193 ? -11.687 -13.875 -8.923 1.00 33.66 193 THR A N 1
ATOM 1322 C CA . THR A 1 193 ? -11.738 -12.963 -10.059 1.00 33.66 193 THR A CA 1
ATOM 1323 C C . THR A 1 193 ? -10.320 -12.469 -10.318 1.00 33.66 193 THR A C 1
ATOM 1325 O O . THR A 1 193 ? -9.744 -11.757 -9.498 1.00 33.66 193 THR A O 1
ATOM 1328 N N . LEU A 1 194 ? -9.745 -12.858 -11.455 1.00 33.84 194 LEU A N 1
ATOM 1329 C CA . LEU A 1 194 ? -8.527 -12.246 -11.976 1.00 33.84 194 LEU A CA 1
ATOM 1330 C C . LEU A 1 194 ? -8.870 -10.808 -12.377 1.00 33.84 194 LEU A C 1
ATOM 1332 O O . LEU A 1 194 ? -9.650 -10.597 -13.307 1.00 33.84 194 LEU A O 1
ATOM 1336 N N . VAL A 1 195 ? -8.326 -9.821 -11.664 1.00 37.69 195 VAL A N 1
ATOM 1337 C CA . VAL A 1 195 ? -8.577 -8.400 -11.936 1.00 37.69 195 VAL A CA 1
ATOM 1338 C C . VAL A 1 195 ? -7.311 -7.786 -12.529 1.00 37.69 195 VAL A C 1
ATOM 1340 O O . VAL A 1 195 ? -6.220 -7.919 -11.978 1.00 37.69 195 VAL A O 1
ATOM 1343 N N . GLY A 1 196 ? -7.444 -7.139 -13.688 1.00 31.81 196 GLY A N 1
ATOM 1344 C CA . GLY A 1 196 ? -6.344 -6.415 -14.324 1.00 31.81 196 GLY A CA 1
ATOM 1345 C C . GLY A 1 196 ? -6.096 -5.082 -13.637 1.00 31.81 196 GLY A C 1
ATOM 1346 O O . GLY A 1 196 ? -6.997 -4.251 -13.587 1.00 31.81 196 GLY A O 1
ATOM 1347 N N . GLY A 1 197 ? -4.878 -4.879 -13.138 1.00 35.38 197 GLY A N 1
ATOM 1348 C CA . GLY A 1 197 ? -4.414 -3.597 -12.607 1.00 35.38 197 GLY A CA 1
ATOM 1349 C C . GLY A 1 197 ? -2.994 -3.290 -13.079 1.00 35.38 197 GLY A C 1
ATOM 1350 O O . GLY A 1 197 ? -2.198 -4.200 -13.336 1.00 35.38 197 GLY A O 1
ATOM 1351 N N . ARG A 1 198 ? -2.653 -2.005 -13.228 1.00 42.59 198 ARG A N 1
ATOM 1352 C CA . ARG A 1 198 ? -1.268 -1.594 -13.497 1.00 42.59 198 ARG A CA 1
ATOM 1353 C C . ARG A 1 198 ? -0.499 -1.580 -12.177 1.00 42.59 198 ARG A C 1
ATOM 1355 O O . ARG A 1 198 ? -0.754 -0.743 -11.316 1.00 42.59 198 ARG A O 1
ATOM 1362 N N . LEU A 1 199 ? 0.456 -2.496 -11.995 1.00 43.69 199 LEU A N 1
ATOM 1363 C CA . LEU A 1 199 ? 1.320 -2.456 -10.811 1.00 43.69 199 LEU A CA 1
ATOM 1364 C C . LEU A 1 199 ? 2.348 -1.343 -10.932 1.00 43.69 199 LEU A C 1
ATOM 1366 O O . LEU A 1 199 ? 3.075 -1.245 -11.921 1.00 43.69 199 LEU A O 1
ATOM 1370 N N . ALA A 1 200 ? 2.450 -0.543 -9.877 1.00 51.66 200 ALA A N 1
ATOM 1371 C CA . ALA A 1 200 ? 3.470 0.479 -9.778 1.00 51.66 200 ALA A CA 1
ATOM 1372 C C . ALA A 1 200 ? 4.869 -0.143 -9.666 1.00 51.66 200 ALA A C 1
ATOM 1374 O O . ALA A 1 200 ? 5.114 -1.040 -8.857 1.00 51.66 200 ALA A O 1
ATOM 1375 N N . ILE A 1 201 ? 5.817 0.410 -10.428 1.00 55.34 201 ILE A N 1
ATOM 1376 C CA . ILE A 1 201 ? 7.253 0.096 -10.350 1.00 55.34 201 ILE A CA 1
ATOM 1377 C C . ILE A 1 201 ? 7.784 0.164 -8.905 1.00 55.34 201 ILE A C 1
ATOM 1379 O O . ILE A 1 201 ? 8.690 -0.584 -8.535 1.00 55.34 201 ILE A O 1
ATOM 1383 N N . SER A 1 202 ? 7.210 1.026 -8.061 1.00 52.22 202 SER A N 1
ATOM 1384 C CA . SER A 1 202 ? 7.595 1.172 -6.656 1.00 52.22 202 SER A CA 1
ATOM 1385 C C . SER A 1 202 ? 7.264 -0.052 -5.788 1.00 52.22 202 SER A C 1
ATOM 1387 O O . SER A 1 202 ? 7.993 -0.299 -4.828 1.00 52.22 202 SER A O 1
ATOM 1389 N N . ASN A 1 203 ? 6.267 -0.879 -6.137 1.00 58.84 203 ASN A N 1
ATOM 1390 C CA . ASN A 1 203 ? 6.061 -2.181 -5.482 1.00 58.84 203 ASN A CA 1
ATOM 1391 C C . ASN A 1 203 ? 7.238 -3.117 -5.778 1.00 58.84 203 ASN A C 1
ATOM 1393 O O . ASN A 1 203 ? 7.823 -3.710 -4.870 1.00 58.84 203 ASN A O 1
ATOM 1397 N N . TYR A 1 204 ? 7.677 -3.151 -7.037 1.00 66.19 204 TYR A N 1
ATOM 1398 C CA . TYR A 1 204 ? 8.802 -3.982 -7.446 1.00 66.19 204 TYR A CA 1
ATOM 1399 C C . TYR A 1 204 ? 10.144 -3.514 -6.881 1.00 66.19 204 TYR A C 1
ATOM 1401 O O . TYR A 1 204 ? 11.060 -4.322 -6.774 1.00 66.19 204 TYR A O 1
ATOM 1409 N N . ARG A 1 205 ? 10.261 -2.264 -6.411 1.00 67.50 205 ARG A N 1
ATOM 1410 C CA . ARG A 1 205 ? 11.414 -1.802 -5.618 1.00 67.50 205 ARG A CA 1
ATOM 1411 C C . ARG A 1 205 ? 11.539 -2.579 -4.305 1.00 67.50 205 ARG A C 1
ATOM 1413 O O . ARG A 1 205 ? 12.616 -3.079 -3.987 1.00 67.50 205 ARG A O 1
ATOM 1420 N N . ALA A 1 206 ? 10.451 -2.685 -3.539 1.00 62.69 206 ALA A N 1
ATOM 1421 C CA . ALA A 1 206 ? 10.450 -3.425 -2.276 1.00 62.69 206 ALA A CA 1
ATOM 1422 C C . ALA A 1 206 ? 10.677 -4.923 -2.517 1.00 62.69 206 ALA A C 1
ATOM 1424 O O . ALA A 1 206 ? 11.508 -5.532 -1.843 1.00 62.69 206 ALA A O 1
ATOM 1425 N N . VAL A 1 207 ? 10.016 -5.481 -3.536 1.00 70.31 207 VAL A N 1
ATOM 1426 C CA . VAL A 1 207 ? 10.211 -6.871 -3.972 1.00 70.31 207 VAL A CA 1
ATOM 1427 C C . VAL A 1 207 ? 11.666 -7.136 -4.348 1.00 70.31 207 VAL A C 1
ATOM 1429 O O . VAL A 1 207 ? 12.239 -8.093 -3.845 1.00 70.31 207 VAL A O 1
ATOM 1432 N N . SER A 1 208 ? 12.300 -6.269 -5.147 1.00 75.25 208 SER A N 1
ATOM 1433 C CA . SER A 1 208 ? 13.703 -6.426 -5.572 1.00 75.25 208 SER A CA 1
ATOM 1434 C C . SER A 1 208 ? 14.657 -6.538 -4.388 1.00 75.25 208 SER A C 1
ATOM 1436 O O . SER A 1 208 ? 15.606 -7.315 -4.425 1.00 75.25 208 SER A O 1
ATOM 1438 N N . ASN A 1 209 ? 14.390 -5.794 -3.315 1.00 74.31 209 ASN A N 1
ATOM 1439 C CA . ASN A 1 209 ? 15.179 -5.888 -2.097 1.00 74.31 209 ASN A CA 1
ATOM 1440 C C . ASN A 1 209 ? 14.900 -7.190 -1.325 1.00 74.31 209 ASN A C 1
ATOM 1442 O O . ASN A 1 209 ? 15.832 -7.837 -0.857 1.00 74.31 209 ASN A O 1
ATOM 1446 N N . LEU A 1 210 ? 13.630 -7.597 -1.220 1.00 72.94 210 LEU A N 1
ATOM 1447 C CA . LEU A 1 210 ? 13.231 -8.835 -0.536 1.00 72.94 210 LEU A CA 1
ATOM 1448 C C . LEU A 1 210 ? 13.773 -10.093 -1.221 1.00 72.94 210 LEU A C 1
ATOM 1450 O O . LEU A 1 210 ? 14.140 -11.040 -0.533 1.00 72.94 210 LEU A O 1
ATOM 1454 N N . ILE A 1 211 ? 13.862 -10.085 -2.552 1.00 82.50 211 ILE A N 1
ATOM 1455 C CA . ILE A 1 211 ? 14.387 -11.208 -3.335 1.00 82.50 211 ILE A CA 1
ATOM 1456 C C . ILE A 1 211 ? 15.896 -11.101 -3.585 1.00 82.50 211 ILE A C 1
ATOM 1458 O O . ILE A 1 211 ? 16.407 -11.831 -4.420 1.00 82.50 211 ILE A O 1
ATOM 1462 N N . ASN A 1 212 ? 16.628 -10.197 -2.924 1.00 79.94 212 ASN A N 1
ATOM 1463 C CA . ASN A 1 212 ? 18.080 -10.027 -3.092 1.00 79.94 212 ASN A CA 1
ATOM 1464 C C . ASN A 1 212 ? 18.533 -9.731 -4.543 1.00 79.94 212 ASN A C 1
ATOM 1466 O O . ASN A 1 212 ? 19.525 -10.275 -5.031 1.00 79.94 212 ASN A O 1
ATOM 1470 N N . ALA A 1 213 ? 17.809 -8.861 -5.250 1.00 86.06 213 ALA A N 1
ATOM 1471 C CA . ALA A 1 213 ? 18.117 -8.428 -6.613 1.00 86.06 213 ALA A CA 1
ATOM 1472 C C . ALA A 1 213 ? 18.622 -6.966 -6.649 1.00 86.06 213 ALA A C 1
ATOM 1474 O O . ALA A 1 213 ? 17.879 -6.065 -7.049 1.00 86.06 213 ALA A O 1
ATOM 1475 N N . PRO A 1 214 ? 19.870 -6.687 -6.218 1.00 81.88 214 PRO A N 1
ATOM 1476 C CA . PRO A 1 214 ? 20.384 -5.323 -6.080 1.00 81.88 214 PRO A CA 1
ATOM 1477 C C . PRO A 1 214 ? 20.552 -4.584 -7.411 1.00 81.88 214 PRO A C 1
ATOM 1479 O O . PRO A 1 214 ? 20.318 -3.379 -7.460 1.00 81.88 214 PRO A O 1
ATOM 1482 N N . VAL A 1 215 ? 20.908 -5.280 -8.495 1.00 85.94 215 VAL A N 1
ATOM 1483 C CA . VAL A 1 215 ? 21.060 -4.652 -9.818 1.00 85.94 215 VAL A CA 1
ATOM 1484 C C . VAL A 1 215 ? 19.686 -4.232 -10.339 1.00 85.94 215 VAL A C 1
ATOM 1486 O O . VAL A 1 215 ? 19.509 -3.108 -10.806 1.00 85.94 215 VAL A O 1
ATOM 1489 N N . LEU A 1 216 ? 18.672 -5.089 -10.167 1.00 85.19 216 LEU A N 1
ATOM 1490 C CA . LEU A 1 216 ? 17.284 -4.734 -10.467 1.00 85.19 216 LEU A CA 1
ATOM 1491 C C . LEU A 1 216 ? 16.826 -3.535 -9.626 1.00 85.19 216 LEU A C 1
ATOM 1493 O O 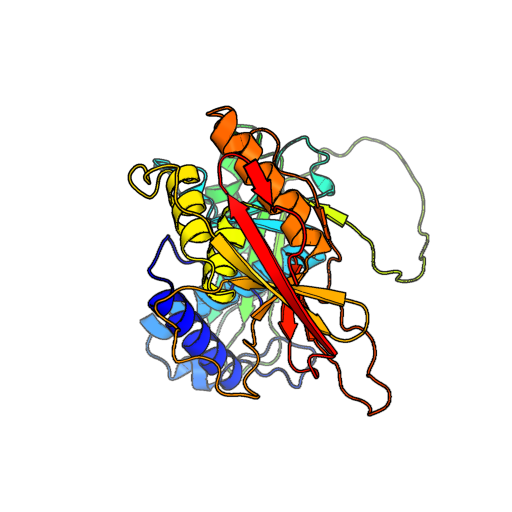. LEU A 1 216 ? 16.310 -2.567 -10.178 1.00 85.19 216 LEU A O 1
ATOM 1497 N N . PHE A 1 217 ? 17.064 -3.567 -8.311 1.00 82.38 217 PHE A N 1
ATOM 1498 C CA . PHE A 1 217 ? 16.726 -2.471 -7.401 1.00 82.38 217 PHE A CA 1
ATOM 1499 C C . PHE A 1 217 ? 17.340 -1.144 -7.856 1.00 82.38 217 PHE A C 1
ATOM 1501 O O . PHE A 1 217 ? 16.637 -0.137 -7.937 1.00 82.38 217 PHE A O 1
ATOM 1508 N N . ALA A 1 218 ? 18.629 -1.143 -8.193 1.00 80.38 218 ALA A N 1
ATOM 1509 C CA . ALA A 1 218 ? 19.326 0.049 -8.644 1.00 80.38 218 ALA A CA 1
ATOM 1510 C C . ALA A 1 218 ? 18.680 0.609 -9.925 1.00 80.38 218 ALA A C 1
ATOM 1512 O O . ALA A 1 218 ? 18.372 1.803 -9.990 1.00 80.38 218 ALA A O 1
ATOM 1513 N N . HIS A 1 219 ? 18.394 -0.240 -10.918 1.00 79.31 219 HIS A N 1
ATOM 1514 C CA . HIS A 1 219 ? 17.722 0.197 -12.144 1.00 79.31 219 HIS A CA 1
ATOM 1515 C C . HIS A 1 219 ? 16.317 0.748 -11.888 1.00 79.31 219 HIS A C 1
ATOM 1517 O O . HIS A 1 219 ? 15.929 1.731 -12.520 1.00 79.31 219 HIS A O 1
ATOM 1523 N N . LEU A 1 220 ? 15.572 0.185 -10.932 1.00 76.44 220 LEU A N 1
ATOM 1524 C CA . LEU A 1 220 ? 14.288 0.747 -10.517 1.00 76.44 220 LEU A CA 1
ATOM 1525 C C . LEU A 1 220 ? 14.450 2.127 -9.863 1.00 76.44 220 LEU A C 1
ATOM 1527 O O . LEU A 1 220 ? 13.686 3.034 -10.185 1.00 76.44 220 LEU A O 1
ATOM 1531 N N . GLU A 1 221 ? 15.462 2.336 -9.015 1.00 72.50 221 GLU A N 1
ATOM 1532 C CA . GLU A 1 221 ? 15.741 3.660 -8.438 1.00 72.50 221 GLU A CA 1
ATOM 1533 C C . GLU A 1 221 ? 16.124 4.688 -9.511 1.00 72.50 221 GLU A C 1
ATOM 1535 O O . GLU A 1 221 ? 15.679 5.835 -9.441 1.00 72.50 221 GLU A O 1
ATOM 1540 N N . GLN A 1 222 ? 16.903 4.295 -10.525 1.00 74.19 222 GLN A N 1
ATOM 1541 C CA . GLN A 1 222 ? 17.230 5.166 -11.658 1.00 74.19 222 GLN A CA 1
ATOM 1542 C C . GLN A 1 222 ? 15.976 5.531 -12.461 1.00 74.19 222 GLN A C 1
ATOM 1544 O O . GLN A 1 222 ? 15.757 6.705 -12.756 1.00 74.19 222 GLN A O 1
ATOM 1549 N N . LEU A 1 223 ? 15.134 4.546 -12.787 1.00 70.38 223 LEU A N 1
ATOM 1550 C CA . LEU A 1 223 ? 13.875 4.770 -13.498 1.00 70.38 223 LEU A CA 1
ATOM 1551 C C . LEU A 1 223 ? 12.968 5.734 -12.724 1.00 70.38 223 LEU A C 1
ATOM 1553 O O . LEU A 1 223 ? 12.418 6.671 -13.297 1.00 70.38 223 LEU A O 1
ATOM 1557 N N . LEU A 1 224 ? 12.882 5.578 -11.407 1.00 66.06 224 LEU A N 1
ATOM 1558 C CA . LEU A 1 224 ? 12.111 6.464 -10.536 1.00 66.06 224 LEU A CA 1
ATOM 1559 C C . LEU A 1 224 ? 12.749 7.856 -10.338 1.00 66.06 224 LEU A C 1
ATOM 1561 O O . LEU A 1 224 ? 12.183 8.675 -9.615 1.00 66.06 224 LEU A O 1
ATOM 1565 N N . GLY A 1 225 ? 13.910 8.137 -10.943 1.00 64.44 225 GLY A N 1
ATOM 1566 C CA . GLY A 1 225 ? 14.633 9.405 -10.795 1.00 64.44 225 GLY A CA 1
ATOM 1567 C C . GLY A 1 225 ? 15.246 9.610 -9.405 1.00 64.44 225 GLY A C 1
ATOM 1568 O O . GLY A 1 225 ? 15.470 10.746 -8.995 1.00 64.44 225 GLY A O 1
ATOM 1569 N N . ARG A 1 226 ? 15.479 8.523 -8.657 1.00 63.94 226 ARG A N 1
ATOM 1570 C CA . ARG A 1 226 ? 15.939 8.521 -7.255 1.00 63.94 226 ARG A CA 1
ATOM 1571 C C . ARG A 1 226 ? 17.429 8.216 -7.092 1.00 63.94 226 ARG A C 1
ATOM 1573 O O . ARG A 1 226 ? 17.948 8.357 -5.990 1.00 63.94 226 ARG A O 1
ATOM 1580 N N . SER A 1 227 ? 18.113 7.808 -8.161 1.00 64.50 227 SER A N 1
ATOM 1581 C CA . SER A 1 227 ? 19.552 7.526 -8.165 1.00 64.50 227 SER A CA 1
ATOM 1582 C C . SER A 1 227 ? 20.228 8.069 -9.427 1.00 64.50 227 SER A C 1
ATOM 1584 O O . SER A 1 227 ? 19.580 8.270 -10.456 1.00 64.50 227 SER A O 1
ATOM 1586 N N . ALA A 1 228 ? 21.541 8.297 -9.340 1.00 58.53 228 ALA A N 1
ATOM 1587 C CA . ALA A 1 228 ? 22.382 8.617 -10.489 1.00 58.53 228 ALA A CA 1
ATOM 1588 C C . ALA A 1 228 ? 22.456 7.436 -11.479 1.00 58.53 228 ALA A C 1
ATOM 1590 O O . ALA A 1 228 ? 22.127 6.299 -11.137 1.00 58.53 228 ALA A O 1
ATOM 1591 N N . SER A 1 229 ? 22.886 7.713 -12.716 1.00 61.56 229 SER A N 1
ATOM 1592 C CA . SER A 1 229 ? 23.002 6.698 -13.770 1.00 61.56 229 SER A CA 1
ATOM 1593 C C . SER A 1 229 ? 23.926 5.559 -13.348 1.00 61.56 229 SER A C 1
ATOM 1595 O O . SER A 1 229 ? 25.078 5.794 -12.988 1.00 61.56 229 SER A O 1
ATOM 1597 N N . ILE A 1 230 ? 23.439 4.328 -13.463 1.00 59.25 230 ILE A N 1
ATOM 1598 C CA . ILE A 1 230 ? 24.245 3.118 -13.281 1.00 59.25 230 ILE A CA 1
ATOM 1599 C C . ILE A 1 230 ? 24.960 2.845 -14.606 1.00 59.25 230 ILE A C 1
ATOM 1601 O O . ILE A 1 230 ? 24.427 3.157 -15.677 1.00 59.25 230 ILE A O 1
ATOM 1605 N N . ALA A 1 231 ? 26.174 2.295 -14.566 1.00 55.50 231 ALA A N 1
ATOM 1606 C CA . ALA A 1 231 ? 26.820 1.812 -15.780 1.00 55.50 231 ALA A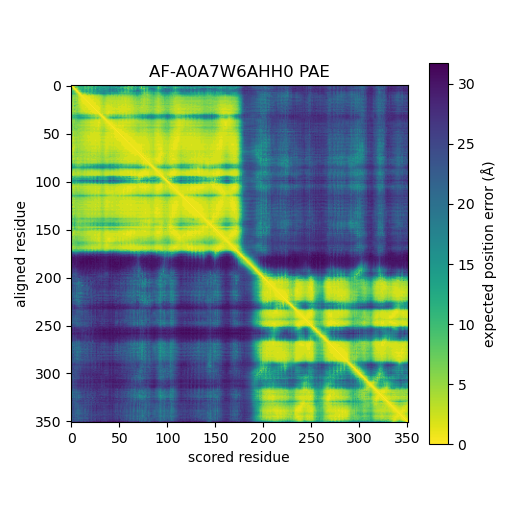 CA 1
ATOM 1607 C C . ALA A 1 231 ? 25.966 0.665 -16.350 1.00 55.50 231 ALA A C 1
ATOM 1609 O O . ALA A 1 231 ? 25.776 -0.349 -15.687 1.00 55.50 231 ALA A O 1
ATOM 1610 N N . GLY A 1 232 ? 25.425 0.825 -17.562 1.00 53.12 232 GLY A N 1
ATOM 1611 C CA . GLY A 1 232 ? 24.413 -0.063 -18.165 1.00 53.12 232 GLY A CA 1
ATOM 1612 C C . GLY A 1 232 ? 24.857 -1.497 -18.503 1.00 53.12 232 GLY A C 1
ATOM 1613 O O . GLY A 1 232 ? 24.246 -2.130 -19.359 1.00 53.12 232 GLY A O 1
ATOM 1614 N N . HIS A 1 233 ? 25.915 -2.001 -17.867 1.00 54.62 233 HIS A N 1
ATOM 1615 C CA . HIS A 1 233 ? 26.517 -3.313 -18.109 1.00 54.62 233 HIS A CA 1
ATOM 1616 C C . HIS A 1 233 ? 26.427 -4.267 -16.908 1.00 54.62 233 HIS A C 1
ATOM 1618 O O . HIS A 1 233 ? 26.899 -5.400 -17.005 1.00 54.62 233 HIS A O 1
ATOM 1624 N N . GLU A 1 234 ? 25.840 -3.851 -15.782 1.00 76.75 234 GLU A N 1
ATOM 1625 C CA . GLU A 1 234 ? 25.658 -4.747 -14.638 1.00 76.75 234 GLU A CA 1
ATOM 1626 C C . GLU A 1 234 ? 24.574 -5.797 -14.926 1.00 76.75 234 GLU A C 1
ATOM 1628 O O . GLU A 1 234 ? 23.489 -5.494 -15.425 1.00 76.75 234 GLU A O 1
ATOM 1633 N N . GLN A 1 235 ? 24.883 -7.060 -14.628 1.00 87.44 235 GLN A N 1
ATOM 1634 C CA . GLN A 1 235 ? 23.983 -8.196 -14.827 1.00 87.44 235 GLN A CA 1
ATOM 1635 C C . GLN A 1 235 ? 23.409 -8.641 -13.481 1.00 87.44 235 GLN A C 1
ATOM 1637 O O . GLN A 1 235 ? 24.154 -8.815 -12.516 1.00 87.44 235 GLN A O 1
ATOM 1642 N N . GLN A 1 236 ? 22.102 -8.899 -13.419 1.00 89.75 236 GLN A N 1
ATOM 1643 C CA . GLN A 1 236 ? 21.490 -9.558 -12.266 1.00 89.75 236 GLN A CA 1
ATOM 1644 C C . GLN A 1 236 ? 21.455 -11.064 -12.506 1.00 89.75 236 GLN A C 1
ATOM 1646 O O . GLN A 1 236 ? 20.753 -11.551 -13.394 1.00 89.75 236 GLN A O 1
ATOM 1651 N N . ARG A 1 237 ? 22.161 -11.826 -11.674 1.00 90.38 237 ARG A N 1
ATOM 1652 C CA . ARG A 1 237 ? 21.987 -13.280 -11.612 1.00 90.38 237 ARG A CA 1
ATOM 1653 C C . ARG A 1 237 ? 20.823 -13.628 -10.689 1.00 90.38 237 ARG A C 1
ATOM 1655 O O . ARG A 1 237 ? 20.703 -13.055 -9.604 1.00 90.38 237 ARG A O 1
ATOM 1662 N N . PHE A 1 238 ? 19.982 -14.554 -11.129 1.00 91.12 238 PHE A N 1
ATOM 1663 C CA . PHE A 1 238 ? 18.879 -15.125 -10.370 1.00 91.12 238 PHE A CA 1
ATOM 1664 C C . PHE A 1 238 ? 19.089 -16.630 -10.207 1.00 91.12 238 PHE A C 1
ATOM 1666 O O . PHE A 1 238 ? 19.346 -17.337 -11.182 1.00 91.12 238 PHE A O 1
ATOM 1673 N N . LEU A 1 239 ? 18.923 -17.128 -8.986 1.00 89.50 239 LEU A N 1
ATOM 1674 C CA . LEU A 1 239 ? 18.609 -18.528 -8.748 1.00 89.50 239 LEU A CA 1
ATOM 1675 C C . LEU A 1 239 ? 17.140 -18.750 -9.098 1.00 89.50 239 LEU A C 1
ATOM 1677 O O . LEU A 1 239 ? 16.266 -17.978 -8.698 1.00 89.50 239 LEU A O 1
ATOM 1681 N N . ARG A 1 240 ? 16.892 -19.815 -9.848 1.00 90.56 240 ARG A N 1
ATOM 1682 C CA . ARG A 1 240 ? 15.576 -20.268 -10.277 1.00 90.56 240 ARG A CA 1
ATOM 1683 C C . ARG A 1 240 ? 15.256 -21.558 -9.537 1.00 90.56 240 ARG A C 1
ATOM 1685 O O . ARG A 1 240 ? 15.949 -22.558 -9.710 1.00 90.56 240 ARG A O 1
ATOM 1692 N N . LEU A 1 241 ? 14.236 -21.515 -8.692 1.00 88.06 241 LEU A N 1
ATOM 1693 C CA . LEU A 1 241 ? 13.922 -22.558 -7.720 1.00 88.06 241 LEU A CA 1
ATOM 1694 C C . LEU A 1 241 ? 12.538 -23.133 -8.013 1.00 88.06 241 LEU A C 1
ATOM 1696 O O . LEU A 1 241 ? 11.578 -22.378 -8.169 1.00 88.06 241 LEU A O 1
ATOM 1700 N N . LYS A 1 242 ? 12.439 -24.461 -8.104 1.00 87.50 242 LYS A N 1
ATOM 1701 C CA . LYS A 1 242 ? 11.162 -25.165 -8.254 1.00 87.50 242 LYS A CA 1
ATOM 1702 C C . LYS A 1 242 ? 10.620 -25.542 -6.886 1.00 87.50 242 LYS A C 1
ATOM 1704 O O . LYS A 1 242 ? 11.343 -26.164 -6.106 1.00 87.50 242 LYS A O 1
ATOM 1709 N N . VAL A 1 243 ? 9.364 -25.200 -6.629 1.00 82.12 243 VAL A N 1
ATOM 1710 C CA . VAL A 1 243 ? 8.642 -25.578 -5.410 1.00 82.12 243 VAL A CA 1
ATOM 1711 C C . VAL A 1 243 ? 7.254 -26.060 -5.814 1.00 82.12 243 VAL A C 1
ATOM 1713 O O . VAL A 1 243 ? 6.418 -25.272 -6.265 1.00 82.12 243 VAL A O 1
ATOM 1716 N N . GLY A 1 244 ? 7.014 -27.366 -5.693 1.00 81.88 244 GLY A N 1
ATOM 1717 C CA . GLY A 1 244 ? 5.849 -27.996 -6.305 1.00 81.88 244 GLY A CA 1
ATOM 1718 C C . GLY A 1 244 ? 5.890 -27.818 -7.824 1.00 81.88 244 GLY A C 1
ATOM 1719 O O . GLY A 1 244 ? 6.913 -28.069 -8.458 1.00 81.88 244 GLY A O 1
ATOM 1720 N N . ASP A 1 245 ? 4.801 -27.333 -8.417 1.00 81.62 245 ASP A N 1
ATOM 1721 C CA . ASP A 1 245 ? 4.713 -27.099 -9.868 1.00 81.62 245 ASP A CA 1
ATOM 1722 C C . ASP A 1 245 ? 5.080 -25.673 -10.300 1.00 81.62 245 ASP A C 1
ATOM 1724 O O . ASP A 1 245 ? 5.025 -25.355 -11.488 1.00 81.62 245 ASP A O 1
ATOM 1728 N N . GLN A 1 246 ? 5.472 -24.813 -9.358 1.00 86.44 246 GLN A N 1
ATOM 1729 C CA . GLN A 1 246 ? 5.775 -23.409 -9.623 1.00 86.44 246 GLN A CA 1
ATOM 1730 C C . GLN A 1 246 ? 7.280 -23.140 -9.608 1.00 86.44 246 GLN A C 1
ATOM 1732 O O . GLN A 1 246 ? 8.052 -23.789 -8.895 1.00 86.44 246 GLN A O 1
ATOM 1737 N N . TRP A 1 247 ? 7.685 -22.158 -10.411 1.00 90.62 247 TRP A N 1
ATOM 1738 C CA . TRP A 1 247 ? 9.057 -21.676 -10.485 1.00 90.62 247 TRP A CA 1
ATOM 1739 C C . TRP A 1 247 ? 9.150 -20.264 -9.928 1.00 90.62 247 TRP A C 1
ATOM 1741 O O . TRP A 1 247 ? 8.319 -19.409 -10.222 1.00 90.62 247 TRP A O 1
ATOM 1751 N N . PHE A 1 248 ? 10.199 -20.023 -9.153 1.00 90.88 248 PHE A N 1
ATOM 1752 C CA . PHE A 1 248 ? 10.438 -18.754 -8.485 1.00 90.88 248 PHE A CA 1
ATOM 1753 C C . PHE A 1 248 ? 11.861 -18.262 -8.737 1.00 90.88 248 PHE A C 1
ATOM 1755 O O . PHE A 1 248 ? 12.781 -19.063 -8.915 1.00 90.88 248 PHE A O 1
ATOM 1762 N N . LEU A 1 249 ? 12.046 -16.944 -8.722 1.00 91.88 249 LEU A N 1
ATOM 1763 C CA . LEU A 1 249 ? 13.327 -16.268 -8.878 1.00 91.88 249 LEU A CA 1
ATOM 1764 C C . LEU A 1 249 ? 13.734 -15.549 -7.588 1.00 91.88 249 LEU A C 1
ATOM 1766 O O . LEU A 1 249 ? 12.942 -14.841 -6.966 1.00 91.88 249 LEU A O 1
ATOM 1770 N N . THR A 1 250 ? 15.007 -15.675 -7.232 1.00 89.25 250 THR A N 1
ATOM 1771 C CA . THR A 1 250 ? 15.668 -14.895 -6.177 1.00 89.25 250 THR A CA 1
ATOM 1772 C C . THR A 1 250 ? 17.057 -14.499 -6.661 1.00 89.25 250 THR A C 1
ATOM 1774 O O . THR A 1 250 ? 17.742 -15.284 -7.309 1.00 89.25 250 THR A O 1
ATOM 1777 N N . GLY A 1 251 ? 17.480 -13.269 -6.417 1.00 86.00 251 GLY A N 1
ATOM 1778 C CA . GLY A 1 251 ? 18.776 -12.769 -6.841 1.00 86.00 251 GLY A CA 1
ATOM 1779 C C . GLY A 1 251 ? 19.937 -13.387 -6.056 1.00 86.00 251 GLY A C 1
ATOM 1780 O O . GLY A 1 251 ? 19.826 -13.720 -4.872 1.00 86.00 251 GLY A O 1
ATOM 1781 N N . SER A 1 252 ? 21.065 -13.548 -6.745 1.00 75.50 252 SER A N 1
ATOM 1782 C CA . SER A 1 252 ? 22.332 -14.027 -6.190 1.00 75.50 252 SER A CA 1
ATOM 1783 C C . SER A 1 252 ? 23.353 -12.883 -6.200 1.00 75.50 252 SER A C 1
ATOM 1785 O O . SER A 1 252 ? 24.093 -12.706 -7.172 1.00 75.50 252 SER A O 1
ATOM 1787 N N . ALA A 1 253 ? 23.339 -12.046 -5.163 1.00 59.66 253 ALA A N 1
ATOM 1788 C CA . ALA A 1 253 ? 24.322 -10.977 -4.986 1.00 59.66 253 ALA A CA 1
ATOM 1789 C C . ALA A 1 253 ? 25.608 -11.497 -4.299 1.00 59.66 253 ALA A C 1
ATOM 1791 O O . ALA A 1 253 ? 25.492 -12.267 -3.345 1.00 59.66 253 ALA A O 1
ATOM 1792 N N . PRO A 1 254 ? 26.813 -11.035 -4.700 1.00 46.78 254 PRO A N 1
ATOM 1793 C CA . PRO A 1 254 ? 28.088 -11.482 -4.116 1.00 46.78 254 PRO A CA 1
ATOM 1794 C C . PRO A 1 254 ? 28.264 -11.113 -2.632 1.00 46.78 254 PRO A C 1
ATOM 1796 O O . PRO A 1 254 ? 29.009 -11.758 -1.902 1.00 46.78 254 PRO A O 1
ATOM 1799 N N . SER A 1 255 ? 27.534 -10.111 -2.129 1.00 44.59 255 SER A N 1
ATOM 1800 C CA . SER A 1 255 ? 27.521 -9.765 -0.698 1.00 44.59 255 SER A CA 1
ATOM 1801 C C . SER A 1 255 ? 26.897 -10.844 0.199 1.00 44.59 255 SER A C 1
ATOM 1803 O O . SER A 1 255 ? 26.994 -10.740 1.418 1.00 44.59 255 SER A O 1
ATOM 1805 N N . PHE A 1 256 ? 26.295 -11.881 -0.391 1.00 44.06 256 PHE A N 1
ATOM 1806 C CA . PHE A 1 256 ? 25.692 -13.024 0.291 1.00 44.06 256 PHE A CA 1
ATOM 1807 C C . PHE A 1 256 ? 26.381 -14.359 -0.063 1.00 44.06 256 PHE A C 1
ATOM 1809 O O . PHE A 1 256 ? 25.753 -15.405 0.032 1.00 44.06 256 PHE A O 1
ATOM 1816 N N . ASP A 1 257 ? 27.681 -14.375 -0.397 1.00 41.91 257 ASP A N 1
ATOM 1817 C CA . ASP A 1 257 ? 28.459 -15.611 -0.672 1.00 41.91 257 ASP A CA 1
ATOM 1818 C C . ASP A 1 257 ? 28.493 -16.641 0.490 1.00 41.91 257 ASP A C 1
ATOM 1820 O O . ASP A 1 257 ? 28.981 -17.758 0.342 1.00 41.91 257 ASP A O 1
ATOM 1824 N N . HIS A 1 258 ? 27.964 -16.289 1.662 1.00 41.66 258 HIS A N 1
ATOM 1825 C CA . HIS A 1 258 ? 27.831 -17.139 2.851 1.00 41.66 258 HIS A CA 1
ATOM 1826 C C . HIS A 1 258 ? 26.380 -17.589 3.100 1.00 41.66 258 HIS A C 1
ATOM 1828 O O . HIS A 1 258 ? 26.084 -18.201 4.129 1.00 41.66 258 HIS A O 1
ATOM 1834 N N . TRP A 1 259 ? 25.470 -17.298 2.166 1.00 43.28 259 TRP A N 1
ATOM 1835 C CA . TRP A 1 259 ? 24.050 -17.574 2.297 1.00 43.28 259 TRP A CA 1
ATOM 1836 C C . TRP A 1 259 ? 23.444 -18.161 1.009 1.00 43.28 259 TRP A C 1
ATOM 1838 O O . TRP A 1 259 ? 23.549 -17.550 -0.053 1.00 43.28 259 TRP A O 1
ATOM 1848 N N . PRO A 1 260 ? 22.722 -19.287 1.085 1.00 46.19 260 PRO A N 1
ATOM 1849 C CA . PRO A 1 260 ? 22.520 -20.116 2.258 1.00 46.19 260 PRO A CA 1
ATOM 1850 C C . PRO A 1 260 ? 23.485 -21.298 2.311 1.00 46.19 260 PRO A C 1
ATOM 1852 O O . PRO A 1 260 ? 23.796 -21.940 1.309 1.00 46.19 260 PRO A O 1
ATOM 1855 N N . SER A 1 261 ? 23.885 -21.639 3.532 1.00 45.03 261 SER A N 1
ATOM 1856 C CA . SER A 1 261 ? 24.266 -23.002 3.892 1.00 45.03 261 SER A CA 1
ATOM 1857 C C . SER A 1 261 ? 23.301 -24.023 3.259 1.00 45.03 261 SER A C 1
ATOM 1859 O O . SER A 1 261 ? 22.110 -23.717 3.109 1.00 45.03 261 SER A O 1
ATOM 1861 N N . PRO A 1 262 ? 23.767 -25.237 2.904 1.00 38.41 262 PRO A N 1
ATOM 1862 C CA . PRO A 1 262 ? 22.904 -26.283 2.360 1.00 38.41 262 PRO A CA 1
ATOM 1863 C C . PRO A 1 262 ? 21.663 -26.474 3.250 1.00 38.41 262 PRO A C 1
ATOM 1865 O O . PRO A 1 262 ? 21.776 -26.984 4.362 1.00 38.41 262 PRO A O 1
ATOM 1868 N N . GLY A 1 263 ? 20.495 -26.011 2.785 1.00 42.16 263 GLY A N 1
ATOM 1869 C CA . GLY A 1 263 ? 19.218 -26.124 3.503 1.00 42.16 263 GLY A CA 1
ATOM 1870 C C . GLY A 1 263 ? 18.460 -24.827 3.827 1.00 42.16 263 GLY A C 1
ATOM 1871 O O . GLY A 1 263 ? 17.299 -24.937 4.215 1.00 42.16 263 GLY A O 1
ATOM 1872 N N . THR A 1 264 ? 19.021 -23.621 3.649 1.00 48.16 264 THR A N 1
ATOM 1873 C CA . THR A 1 264 ? 18.322 -22.369 4.046 1.00 48.16 264 THR A CA 1
ATOM 1874 C C . THR A 1 264 ? 17.754 -21.596 2.853 1.00 48.16 264 THR A C 1
ATOM 1876 O O . THR A 1 264 ? 18.342 -20.664 2.337 1.00 48.16 264 THR A O 1
ATOM 1879 N N . VAL A 1 265 ? 16.585 -21.974 2.360 1.00 55.50 265 VAL A N 1
ATOM 1880 C CA . VAL A 1 265 ? 15.934 -21.290 1.228 1.00 55.50 265 VAL A CA 1
ATOM 1881 C C . VAL A 1 265 ? 15.644 -19.812 1.568 1.00 55.50 265 VAL A C 1
ATOM 1883 O O . VAL A 1 265 ? 15.134 -19.561 2.663 1.00 55.50 265 VAL A O 1
ATOM 1886 N N . PRO A 1 266 ? 15.937 -18.816 0.699 1.00 62.38 266 PRO A N 1
ATOM 1887 C CA . PRO A 1 266 ? 15.499 -17.448 0.953 1.00 62.38 266 PRO A CA 1
ATOM 1888 C C . PRO A 1 266 ? 13.967 -17.420 1.050 1.00 62.38 266 PRO A C 1
ATOM 1890 O O . PRO A 1 266 ? 13.294 -17.939 0.159 1.00 62.38 266 PRO A O 1
ATOM 1893 N N . PRO A 1 267 ? 13.406 -16.838 2.125 1.00 68.69 267 PRO A N 1
ATOM 1894 C CA . PRO A 1 267 ? 11.978 -16.933 2.389 1.00 68.69 267 PRO A CA 1
ATOM 1895 C C . PRO A 1 267 ? 11.146 -16.187 1.354 1.00 68.69 267 PRO A C 1
ATOM 1897 O O . PRO A 1 267 ? 9.989 -16.530 1.167 1.00 68.69 267 PRO A O 1
ATOM 1900 N N . PHE A 1 268 ? 11.706 -15.166 0.702 1.00 81.12 268 PHE A N 1
ATOM 1901 C CA . PHE A 1 268 ? 11.005 -14.371 -0.294 1.00 81.12 268 PHE A CA 1
ATOM 1902 C C . PHE A 1 268 ? 11.570 -14.615 -1.683 1.00 81.12 268 PHE A C 1
ATOM 1904 O O . PHE A 1 268 ? 12.777 -14.537 -1.900 1.00 81.12 268 PHE A O 1
ATOM 1911 N N . MET A 1 269 ? 10.675 -14.867 -2.627 1.00 88.38 269 MET A N 1
ATOM 1912 C CA . MET A 1 269 ? 11.003 -15.041 -4.036 1.00 88.38 269 MET A CA 1
ATOM 1913 C C . MET A 1 269 ? 9.955 -14.353 -4.900 1.00 88.38 269 MET A C 1
ATOM 1915 O O . MET A 1 269 ? 8.885 -13.997 -4.415 1.00 88.38 269 MET A O 1
ATOM 1919 N N . LEU A 1 270 ? 10.248 -14.170 -6.180 1.00 87.62 270 LEU A N 1
ATOM 1920 C CA . LEU A 1 270 ? 9.289 -13.661 -7.150 1.00 87.62 270 LEU A CA 1
ATOM 1921 C C . LEU A 1 270 ? 8.856 -14.797 -8.072 1.00 87.62 270 LEU A C 1
ATOM 1923 O O . LEU A 1 270 ? 9.701 -15.491 -8.629 1.00 87.62 270 LEU A O 1
ATOM 1927 N N . ASP A 1 271 ? 7.553 -14.990 -8.223 1.00 87.56 271 ASP A N 1
ATOM 1928 C CA . ASP A 1 271 ? 6.982 -15.943 -9.173 1.00 87.56 271 ASP A CA 1
ATOM 1929 C C . ASP A 1 271 ? 7.529 -15.684 -10.582 1.00 87.56 271 ASP A C 1
ATOM 1931 O O . ASP A 1 271 ? 7.466 -14.557 -11.078 1.00 87.56 271 ASP A O 1
ATOM 1935 N N . GLU A 1 272 ? 8.082 -16.709 -11.233 1.00 89.00 272 GLU A N 1
ATOM 1936 C CA . GLU A 1 272 ? 8.699 -16.567 -12.552 1.00 89.00 272 GLU A CA 1
ATOM 1937 C C . GLU A 1 272 ? 7.703 -16.078 -13.613 1.00 89.00 272 GLU A C 1
ATOM 1939 O O . GLU A 1 272 ? 8.076 -15.264 -14.461 1.00 89.00 272 GLU A O 1
ATOM 1944 N N . ALA A 1 273 ? 6.436 -16.499 -13.536 1.00 83.06 273 ALA A N 1
ATOM 1945 C CA . ALA A 1 273 ? 5.401 -16.081 -14.479 1.00 83.06 273 ALA A CA 1
ATOM 1946 C C . ALA A 1 273 ? 5.104 -14.574 -14.387 1.00 83.06 273 ALA A C 1
ATOM 1948 O O . ALA A 1 273 ? 4.674 -13.968 -15.368 1.00 83.06 273 ALA A O 1
ATOM 1949 N N . VAL A 1 274 ? 5.367 -13.961 -13.228 1.00 80.38 274 VAL A N 1
ATOM 1950 C CA . VAL A 1 274 ? 5.283 -12.507 -13.022 1.00 80.38 274 VAL A CA 1
ATOM 1951 C C . VAL A 1 274 ? 6.628 -11.834 -13.318 1.00 80.38 274 VAL A C 1
ATOM 1953 O O . VAL A 1 274 ? 6.675 -10.773 -13.945 1.00 80.38 274 VAL A O 1
ATOM 1956 N N . ALA A 1 275 ? 7.735 -12.456 -12.910 1.00 85.88 275 ALA A N 1
ATOM 1957 C CA . ALA A 1 275 ? 9.078 -11.908 -13.044 1.00 85.88 275 ALA A CA 1
ATOM 1958 C C . ALA A 1 275 ? 9.505 -11.726 -14.500 1.00 85.88 275 ALA A C 1
ATOM 1960 O O . ALA A 1 275 ? 10.047 -10.683 -14.855 1.00 85.88 275 ALA A O 1
ATOM 1961 N N . GLU A 1 276 ? 9.284 -12.727 -15.348 1.00 87.19 276 GLU A N 1
ATOM 1962 C CA . GLU A 1 276 ? 9.739 -12.710 -16.737 1.00 87.19 276 GLU A CA 1
ATOM 1963 C C . GLU A 1 276 ? 9.156 -11.537 -17.550 1.00 87.19 276 GLU A C 1
ATOM 1965 O O . GLU A 1 276 ? 9.937 -10.736 -18.079 1.00 87.19 276 GLU A O 1
ATOM 1970 N N . PRO A 1 277 ? 7.824 -11.357 -17.633 1.00 77.12 277 PRO A N 1
ATOM 1971 C CA . PRO A 1 277 ? 7.242 -10.210 -18.328 1.00 77.12 277 PRO A CA 1
ATOM 1972 C C . PRO A 1 277 ? 7.645 -8.864 -17.708 1.00 77.12 277 PRO A C 1
ATOM 1974 O O . PRO A 1 277 ? 7.912 -7.914 -18.446 1.00 77.12 277 PRO A O 1
ATOM 1977 N N . LEU A 1 278 ? 7.750 -8.772 -16.377 1.00 79.50 278 LEU A N 1
ATOM 1978 C CA . LEU A 1 278 ? 8.211 -7.560 -15.695 1.00 79.50 278 LEU A CA 1
ATOM 1979 C C . LEU A 1 278 ? 9.637 -7.179 -16.111 1.00 79.50 278 LEU A C 1
ATOM 1981 O O . LEU A 1 278 ? 9.887 -6.054 -16.543 1.00 79.50 278 LEU A O 1
ATOM 1985 N N . LEU A 1 279 ? 10.575 -8.115 -15.969 1.00 87.69 279 LEU A N 1
ATOM 1986 C CA . LEU A 1 279 ? 11.996 -7.902 -16.225 1.00 87.69 279 LEU A CA 1
ATOM 1987 C C . LEU A 1 279 ? 12.258 -7.565 -17.693 1.00 87.69 279 LEU A C 1
ATOM 1989 O O . LEU A 1 279 ? 13.062 -6.681 -17.993 1.00 87.69 279 LEU A O 1
ATOM 1993 N N . ASN A 1 280 ? 11.537 -8.212 -18.607 1.00 86.19 280 ASN A N 1
ATOM 1994 C CA . ASN A 1 280 ? 11.616 -7.908 -20.031 1.00 86.19 280 ASN A CA 1
ATOM 1995 C C . ASN A 1 280 ? 11.044 -6.524 -20.365 1.00 86.19 280 ASN A C 1
ATOM 1997 O O . ASN A 1 280 ? 11.614 -5.824 -21.208 1.00 86.19 280 ASN A O 1
ATOM 2001 N N . GLN A 1 281 ? 9.977 -6.086 -19.684 1.00 77.19 281 GLN A N 1
ATOM 2002 C CA . GLN A 1 281 ? 9.474 -4.724 -19.854 1.00 77.19 281 GLN A CA 1
ATOM 2003 C C . GLN A 1 281 ? 10.465 -3.684 -19.331 1.00 77.19 281 GLN A C 1
ATOM 2005 O O . GLN A 1 281 ? 10.703 -2.680 -20.002 1.00 77.19 281 GLN A O 1
ATOM 2010 N N . ILE A 1 282 ? 11.059 -3.908 -18.158 1.00 79.31 282 ILE A N 1
ATOM 2011 C CA . ILE A 1 282 ? 12.069 -2.997 -17.607 1.00 79.31 282 ILE A CA 1
ATOM 2012 C C . ILE A 1 282 ? 13.214 -2.842 -18.612 1.00 79.31 282 ILE A C 1
ATOM 2014 O O . ILE A 1 282 ? 13.591 -1.715 -18.933 1.00 79.31 282 ILE A O 1
ATOM 2018 N N . SER A 1 283 ? 13.694 -3.940 -19.201 1.00 86.50 283 SER A N 1
ATOM 2019 C CA . SER A 1 283 ? 14.729 -3.871 -20.236 1.00 86.50 283 SER A CA 1
ATOM 2020 C C . SER A 1 283 ? 14.269 -3.134 -21.499 1.00 86.50 283 SER A C 1
ATOM 2022 O O . SER A 1 283 ? 15.049 -2.423 -22.131 1.00 86.50 283 SER A O 1
ATOM 2024 N N . LEU A 1 284 ? 12.992 -3.247 -21.879 1.00 80.88 284 LEU A N 1
ATOM 2025 C CA . LEU A 1 284 ? 12.428 -2.468 -22.983 1.00 80.88 284 LEU A CA 1
ATOM 2026 C C . LEU A 1 284 ? 12.446 -0.959 -22.690 1.00 80.88 284 LEU A C 1
ATOM 2028 O O . LEU A 1 284 ? 12.872 -0.187 -23.548 1.00 80.88 284 LEU A O 1
ATOM 2032 N N . ILE A 1 285 ? 12.032 -0.552 -21.488 1.00 73.94 285 ILE A N 1
ATOM 2033 C CA . ILE A 1 285 ? 12.033 0.849 -21.044 1.00 73.94 285 ILE A CA 1
ATOM 2034 C C . ILE A 1 285 ? 13.460 1.410 -21.075 1.00 73.94 285 ILE A C 1
ATOM 2036 O O . ILE A 1 285 ? 13.684 2.475 -21.655 1.00 73.94 285 ILE A O 1
ATOM 2040 N N . VAL A 1 286 ? 14.423 0.664 -20.517 1.00 79.31 286 VAL A N 1
ATOM 2041 C CA . VAL A 1 286 ? 15.850 1.026 -20.510 1.00 79.31 286 VAL A CA 1
ATOM 2042 C C . VAL A 1 286 ? 16.375 1.201 -21.938 1.00 79.31 286 VAL A C 1
ATOM 2044 O O . VAL A 1 286 ? 16.945 2.245 -22.247 1.00 79.31 286 VAL A O 1
ATOM 2047 N N . ARG A 1 287 ? 16.139 0.232 -22.836 1.00 81.25 287 ARG A N 1
ATOM 2048 C CA . ARG A 1 287 ? 16.578 0.303 -24.245 1.00 81.25 287 ARG A CA 1
ATOM 2049 C C . ARG A 1 287 ? 16.015 1.505 -24.995 1.00 81.25 287 ARG A C 1
ATOM 2051 O O . ARG A 1 287 ? 16.704 2.097 -25.818 1.00 81.25 287 ARG A O 1
ATOM 2058 N N . GLN A 1 288 ? 14.746 1.825 -24.765 1.00 77.50 288 GLN A N 1
ATOM 2059 C CA . GLN A 1 288 ? 14.056 2.872 -25.514 1.00 77.50 288 GLN A CA 1
ATOM 2060 C C . GLN A 1 288 ? 14.298 4.273 -24.941 1.00 77.50 288 GLN A C 1
ATOM 2062 O O . GLN A 1 288 ? 13.803 5.243 -25.514 1.00 77.50 288 GLN A O 1
ATOM 2067 N N . GLY A 1 289 ? 15.000 4.391 -23.805 1.00 65.94 289 GLY A N 1
ATOM 2068 C CA . GLY A 1 289 ? 15.146 5.658 -23.086 1.00 65.94 289 GLY A CA 1
ATOM 2069 C C . GLY A 1 289 ? 13.796 6.287 -22.726 1.00 65.94 289 GLY A C 1
ATOM 2070 O O . GLY A 1 289 ? 13.697 7.507 -22.578 1.00 65.94 289 GLY A O 1
ATOM 2071 N N . ARG A 1 290 ? 12.733 5.472 -22.652 1.00 55.59 290 ARG A N 1
ATOM 2072 C CA . ARG A 1 290 ? 11.382 5.943 -22.348 1.00 55.59 290 ARG A CA 1
ATOM 2073 C C . ARG A 1 290 ? 11.272 6.257 -20.869 1.00 55.59 290 ARG A C 1
ATOM 2075 O O . ARG A 1 290 ? 11.976 5.687 -20.036 1.00 55.59 290 ARG A O 1
ATOM 2082 N N . ARG A 1 291 ? 10.347 7.156 -20.531 1.00 52.25 291 ARG A N 1
ATOM 2083 C CA . ARG A 1 291 ? 9.989 7.352 -19.127 1.00 52.25 291 ARG A CA 1
ATOM 2084 C C . ARG A 1 291 ? 9.337 6.057 -18.612 1.00 52.25 291 ARG A C 1
ATOM 2086 O O . ARG A 1 291 ? 8.613 5.418 -19.373 1.00 52.25 291 ARG A O 1
ATOM 2093 N N . PRO A 1 292 ? 9.548 5.679 -17.340 1.00 48.81 292 PRO A N 1
ATOM 2094 C CA . PRO A 1 292 ? 9.171 4.363 -16.802 1.00 48.81 292 PRO A CA 1
ATOM 2095 C C . PRO A 1 292 ? 7.684 4.014 -16.899 1.00 48.81 292 PRO A C 1
ATOM 2097 O O . PRO A 1 292 ? 7.295 2.867 -16.720 1.00 48.81 292 PRO A O 1
ATOM 2100 N N . TRP A 1 293 ? 6.854 5.021 -17.136 1.00 48.16 293 TRP A N 1
ATOM 2101 C CA . TRP A 1 293 ? 5.406 4.968 -17.027 1.00 48.16 293 TRP A CA 1
ATOM 2102 C C . TRP A 1 293 ? 4.718 4.649 -18.367 1.00 48.16 293 TRP A C 1
ATOM 2104 O O . TRP A 1 293 ? 3.550 4.268 -18.384 1.00 48.16 293 TRP A O 1
ATOM 2114 N N . ASP A 1 294 ? 5.442 4.731 -19.490 1.00 43.28 294 ASP A N 1
ATOM 2115 C CA . ASP A 1 294 ? 4.903 4.415 -20.815 1.00 43.28 294 ASP A CA 1
ATOM 2116 C C . ASP A 1 294 ? 4.943 2.898 -21.070 1.00 43.28 294 ASP A C 1
ATOM 2118 O O . ASP A 1 294 ? 5.938 2.349 -21.546 1.00 43.28 294 ASP A O 1
ATOM 2122 N N . GLY A 1 295 ? 3.830 2.215 -20.789 1.00 41.06 295 GLY A N 1
ATOM 2123 C CA . GLY A 1 295 ? 3.603 0.836 -21.236 1.00 41.06 295 GLY A CA 1
ATOM 2124 C C . GLY A 1 295 ? 3.983 -0.266 -20.248 1.00 41.06 295 GLY A C 1
ATOM 2125 O O . GLY A 1 295 ? 4.284 -1.372 -20.685 1.00 41.06 295 GLY A O 1
ATOM 2126 N N . LEU A 1 296 ? 3.965 -0.009 -18.936 1.00 47.75 296 LEU A N 1
ATOM 2127 C CA . LEU A 1 296 ? 4.109 -1.088 -17.950 1.00 47.75 296 LEU A CA 1
ATOM 2128 C C . LEU A 1 296 ? 3.043 -2.181 -18.161 1.00 47.75 296 LEU A C 1
ATOM 2130 O O . LEU A 1 296 ? 1.876 -1.844 -18.395 1.00 47.75 296 LEU A O 1
ATOM 2134 N N . PRO A 1 297 ? 3.405 -3.477 -18.079 1.00 40.78 297 PRO A N 1
ATOM 2135 C CA . PRO A 1 297 ? 2.456 -4.570 -18.191 1.00 40.78 297 PRO A CA 1
ATOM 2136 C C . PRO A 1 297 ? 1.352 -4.417 -17.148 1.00 40.78 297 PRO A C 1
ATOM 2138 O O . PRO A 1 297 ? 1.594 -4.248 -15.953 1.00 40.78 297 PRO A O 1
ATOM 2141 N N . THR A 1 298 ? 0.116 -4.465 -17.635 1.00 41.38 298 THR A N 1
ATOM 2142 C CA . THR A 1 298 ? -1.056 -4.692 -16.793 1.00 41.38 298 THR A CA 1
ATOM 2143 C C . THR A 1 298 ? -1.050 -6.176 -16.470 1.00 41.38 298 THR A C 1
ATOM 2145 O O . THR A 1 298 ? -1.172 -6.998 -17.378 1.00 41.38 298 THR A O 1
ATOM 2148 N N . PHE A 1 299 ? -0.844 -6.526 -15.206 1.00 42.28 299 PHE A N 1
ATOM 2149 C CA . PHE A 1 299 ? -0.893 -7.919 -14.787 1.00 42.28 299 PHE A CA 1
ATOM 2150 C C . PHE A 1 299 ? -2.312 -8.229 -14.312 1.00 42.28 299 PHE A C 1
ATOM 2152 O O . PHE A 1 299 ? -2.910 -7.457 -13.562 1.00 42.28 299 PHE A O 1
ATOM 2159 N N . LEU A 1 300 ? -2.862 -9.351 -14.777 1.00 38.84 300 LEU A N 1
ATOM 2160 C CA . LEU A 1 300 ? -4.049 -9.946 -14.174 1.00 38.84 300 LEU A CA 1
ATOM 2161 C C . LEU A 1 300 ? -3.586 -10.610 -12.886 1.00 38.84 300 LEU A C 1
ATOM 2163 O O . LEU A 1 300 ? -2.952 -11.663 -12.937 1.00 38.84 300 LEU A O 1
ATOM 2167 N N . LEU A 1 301 ? -3.848 -9.971 -11.753 1.00 42.69 301 LEU A N 1
ATOM 2168 C CA . LEU A 1 301 ? -3.461 -10.519 -10.465 1.00 42.69 301 LEU A CA 1
ATOM 2169 C C . LEU A 1 301 ? -4.699 -10.983 -9.701 1.00 42.69 301 LEU A C 1
ATOM 2171 O O . LEU A 1 301 ? -5.744 -10.327 -9.760 1.00 42.69 301 LEU A O 1
ATOM 2175 N N . PRO A 1 302 ? -4.600 -12.093 -8.960 1.00 38.06 302 PRO A N 1
ATOM 2176 C CA . PRO A 1 302 ? -5.635 -12.456 -8.013 1.00 38.06 302 PRO A CA 1
ATOM 2177 C C . PRO A 1 302 ? -5.704 -11.397 -6.903 1.00 38.06 302 PRO A C 1
ATOM 2179 O O . PRO A 1 302 ? -4.683 -10.958 -6.378 1.00 38.06 302 PRO A O 1
ATOM 2182 N N . THR A 1 303 ? -6.913 -10.975 -6.525 1.00 38.34 303 THR A N 1
ATOM 2183 C CA . THR A 1 303 ? -7.148 -9.945 -5.489 1.00 38.34 303 THR A CA 1
ATOM 2184 C C . THR A 1 303 ? -6.910 -10.443 -4.061 1.00 38.34 303 THR A C 1
ATOM 2186 O O . THR A 1 303 ? -6.985 -9.675 -3.104 1.00 38.34 303 THR A O 1
ATOM 2189 N N . THR A 1 304 ? -6.636 -11.734 -3.896 1.00 41.88 304 THR A N 1
ATOM 2190 C CA . THR A 1 304 ? -6.383 -12.393 -2.613 1.00 41.88 304 THR A CA 1
ATOM 2191 C C . THR A 1 304 ? -5.069 -13.159 -2.683 1.00 41.88 304 THR A C 1
ATOM 2193 O O . THR A 1 304 ? -4.781 -13.725 -3.738 1.00 41.88 304 THR A O 1
ATOM 2196 N N . PRO A 1 305 ? -4.290 -13.238 -1.586 1.00 45.72 305 PRO A N 1
ATOM 2197 C CA . PRO A 1 305 ? -3.154 -14.143 -1.525 1.00 45.72 305 PRO A CA 1
ATOM 2198 C C . PRO A 1 305 ? -3.609 -15.557 -1.884 1.00 45.72 305 PRO A C 1
ATOM 2200 O O . PRO A 1 305 ? -4.513 -16.102 -1.247 1.00 45.72 305 PRO A O 1
ATOM 2203 N N . GLU A 1 306 ? -3.015 -16.137 -2.919 1.00 53.91 306 GLU A N 1
ATOM 2204 C CA . GLU A 1 306 ? -3.316 -17.511 -3.293 1.00 53.91 306 GLU A CA 1
ATOM 2205 C C . GLU A 1 306 ? -2.443 -18.435 -2.449 1.00 53.91 306 GLU A C 1
ATOM 2207 O O . GLU A 1 306 ? -1.210 -18.406 -2.510 1.00 53.91 306 GLU A O 1
ATOM 2212 N N . SER A 1 307 ? -3.109 -19.252 -1.636 1.00 51.31 307 SER A N 1
ATOM 2213 C CA . SER A 1 307 ? -2.505 -20.453 -1.075 1.00 51.31 307 SER A CA 1
ATOM 2214 C C . SER A 1 307 ? -2.832 -21.597 -2.028 1.00 51.31 307 SER A C 1
ATOM 2216 O O . SER A 1 307 ? -3.998 -21.938 -2.225 1.00 51.31 307 SER A O 1
ATOM 2218 N N . PHE A 1 308 ? -1.815 -22.160 -2.677 1.00 54.03 308 PHE A N 1
ATOM 2219 C CA . PHE A 1 308 ? -1.992 -23.434 -3.366 1.00 54.03 308 PHE A CA 1
ATOM 2220 C C . PHE A 1 308 ? -2.150 -24.493 -2.281 1.00 54.03 308 PHE A C 1
ATOM 2222 O O . PHE A 1 308 ? -1.410 -24.464 -1.298 1.00 54.03 308 PHE A O 1
ATOM 2229 N N . GLY A 1 309 ? -3.174 -25.341 -2.417 1.00 46.72 309 GLY A N 1
ATOM 2230 C CA . GLY A 1 309 ? -3.589 -26.291 -1.386 1.00 46.72 309 GLY A CA 1
ATOM 2231 C C . GLY A 1 309 ? -2.426 -27.101 -0.794 1.00 46.72 309 GLY A C 1
ATOM 2232 O O . GLY A 1 309 ? -1.371 -27.219 -1.422 1.00 46.72 309 GLY A O 1
ATOM 2233 N N . PRO A 1 310 ? -2.604 -27.642 0.422 1.00 51.78 310 PRO A N 1
ATOM 2234 C CA . PRO A 1 310 ? -1.541 -28.344 1.122 1.00 51.78 310 PRO A CA 1
ATOM 2235 C C . PRO A 1 310 ? -0.932 -29.456 0.258 1.00 51.78 310 PRO A C 1
ATOM 2237 O O . PRO A 1 310 ? -1.648 -30.157 -0.459 1.00 51.78 310 PRO A O 1
ATOM 2240 N N . ASP A 1 311 ? 0.386 -29.629 0.350 1.00 57.66 311 ASP A N 1
ATOM 2241 C CA . ASP A 1 311 ? 1.083 -30.767 -0.239 1.00 57.66 311 ASP A CA 1
ATOM 2242 C C . ASP A 1 311 ? 0.565 -32.102 0.338 1.00 57.66 311 ASP A C 1
ATOM 2244 O O . ASP A 1 311 ? -0.269 -32.143 1.248 1.00 57.66 311 ASP A O 1
ATOM 2248 N N . ALA A 1 312 ? 1.093 -33.228 -0.153 1.00 51.56 312 ALA A N 1
ATOM 2249 C CA . ALA A 1 312 ? 0.726 -34.561 0.336 1.00 51.56 312 ALA A CA 1
ATOM 2250 C C . ALA A 1 312 ? 0.940 -34.761 1.859 1.00 51.56 312 ALA A C 1
ATOM 2252 O O . ALA A 1 312 ? 0.501 -35.769 2.409 1.00 51.56 312 ALA A O 1
ATOM 2253 N N . THR A 1 313 ? 1.603 -33.819 2.542 1.00 49.34 313 THR A N 1
ATOM 2254 C CA . THR A 1 313 ? 1.866 -33.812 3.986 1.00 49.34 313 THR A CA 1
ATOM 2255 C C . THR A 1 313 ? 1.043 -32.783 4.768 1.00 49.34 313 THR A C 1
ATOM 2257 O O . THR A 1 313 ? 1.227 -32.657 5.979 1.00 49.34 313 THR A O 1
ATOM 2260 N N . GLY A 1 314 ? 0.125 -32.055 4.125 1.00 50.59 314 GLY A N 1
ATOM 2261 C CA . GLY A 1 314 ? -0.689 -31.043 4.799 1.00 50.59 314 GLY A CA 1
ATOM 2262 C C . GLY A 1 314 ? -0.039 -29.656 4.883 1.00 50.59 314 GLY A C 1
ATOM 2263 O O . GLY A 1 314 ? -0.580 -28.787 5.566 1.00 50.59 314 GLY A O 1
ATOM 2264 N N . ARG A 1 315 ? 1.117 -29.422 4.243 1.00 53.19 315 ARG A N 1
ATOM 2265 C CA . ARG A 1 315 ? 1.869 -28.158 4.347 1.00 53.19 315 ARG A CA 1
ATOM 2266 C C . ARG A 1 315 ? 1.645 -27.273 3.130 1.00 53.19 315 ARG A C 1
ATOM 2268 O O . ARG A 1 315 ? 1.696 -27.741 2.001 1.00 53.19 315 ARG A O 1
ATOM 2275 N N . PHE A 1 316 ? 1.452 -25.977 3.356 1.00 57.53 316 PHE A N 1
ATOM 2276 C CA . PHE A 1 316 ? 1.411 -24.988 2.281 1.00 57.53 316 PHE A CA 1
ATOM 2277 C C . PHE A 1 316 ? 2.842 -24.679 1.832 1.00 57.53 316 PHE A C 1
ATOM 2279 O O . PHE A 1 316 ? 3.611 -24.160 2.641 1.00 57.53 316 PHE A O 1
ATOM 2286 N N . PRO A 1 317 ? 3.234 -24.991 0.586 1.00 66.25 317 PRO A N 1
ATOM 2287 C CA . PRO A 1 317 ? 4.622 -24.835 0.160 1.00 66.25 317 PRO A CA 1
ATOM 2288 C C . PRO A 1 317 ? 5.028 -23.362 -0.020 1.00 66.25 317 PRO A C 1
ATOM 2290 O O . PRO A 1 317 ? 6.210 -23.028 0.086 1.00 66.25 317 PRO A O 1
ATOM 2293 N N . PHE A 1 318 ? 4.067 -22.468 -0.261 1.00 71.31 318 PHE A N 1
ATOM 2294 C CA . PHE A 1 318 ? 4.287 -21.025 -0.329 1.00 71.31 318 PHE A CA 1
ATOM 2295 C C . PHE A 1 318 ? 2.974 -20.241 -0.174 1.00 71.31 318 PHE A C 1
ATOM 2297 O O . PHE A 1 318 ? 1.882 -20.784 -0.346 1.00 71.31 318 PHE A O 1
ATOM 2304 N N . VAL A 1 319 ? 3.094 -18.945 0.116 1.00 69.56 319 VAL A N 1
ATOM 2305 C CA . VAL A 1 319 ? 2.010 -17.953 0.050 1.00 69.56 319 VAL A CA 1
ATOM 2306 C C . VAL A 1 319 ? 2.380 -16.925 -1.010 1.00 69.56 319 VAL A C 1
ATOM 2308 O O . VAL A 1 319 ? 3.408 -16.265 -0.869 1.00 69.56 319 VAL A O 1
ATOM 2311 N N . ARG A 1 320 ? 1.559 -16.780 -2.057 1.00 67.44 320 ARG A N 1
ATOM 2312 C CA . ARG A 1 320 ? 1.796 -15.822 -3.147 1.00 67.44 320 ARG A CA 1
ATOM 2313 C C . ARG A 1 320 ? 0.931 -14.579 -2.968 1.00 67.44 320 ARG A C 1
ATOM 2315 O O . ARG A 1 320 ? -0.288 -14.676 -2.852 1.00 67.44 320 ARG A O 1
ATOM 2322 N N . PHE A 1 321 ? 1.566 -13.417 -2.945 1.00 66.19 321 PHE A N 1
ATOM 2323 C CA . PHE A 1 321 ? 0.917 -12.113 -2.950 1.00 66.19 321 PHE A CA 1
ATOM 2324 C C . PHE A 1 321 ? 0.503 -11.728 -4.375 1.00 66.19 321 PHE A C 1
ATOM 2326 O O . PHE A 1 321 ? 1.074 -12.250 -5.337 1.00 66.19 321 PHE A O 1
ATOM 2333 N N . PRO A 1 322 ? -0.470 -10.810 -4.530 1.00 60.34 322 PRO A N 1
ATOM 2334 C CA . PRO A 1 322 ? -0.920 -10.378 -5.845 1.00 60.34 322 PRO A CA 1
ATOM 2335 C C . PRO A 1 322 ? 0.241 -9.947 -6.743 1.00 60.34 322 PRO A C 1
ATOM 2337 O O . PRO A 1 322 ? 0.301 -10.375 -7.879 1.00 60.34 322 PRO A O 1
ATOM 2340 N N . ASP A 1 323 ? 1.214 -9.185 -6.246 1.00 60.59 323 ASP A N 1
ATOM 2341 C CA . ASP A 1 323 ? 2.359 -8.672 -7.019 1.00 60.59 323 ASP A CA 1
ATOM 2342 C C . ASP A 1 323 ? 3.407 -9.726 -7.435 1.00 60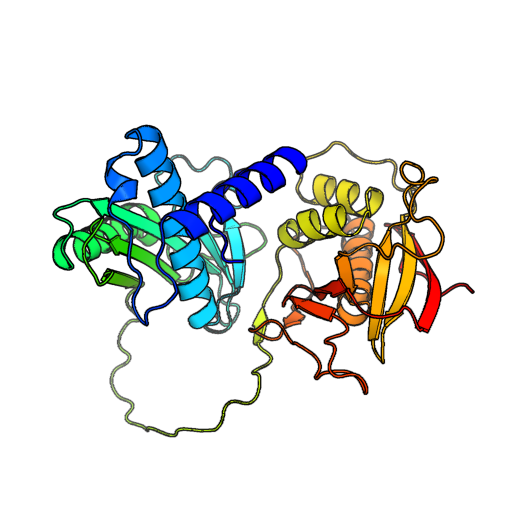.59 323 ASP A C 1
ATOM 2344 O O . ASP A 1 323 ? 4.490 -9.379 -7.906 1.00 60.59 323 ASP A O 1
ATOM 2348 N N . GLY A 1 324 ? 3.100 -11.014 -7.268 1.00 71.62 324 GLY A N 1
ATOM 2349 C CA . GLY A 1 324 ? 3.980 -12.131 -7.597 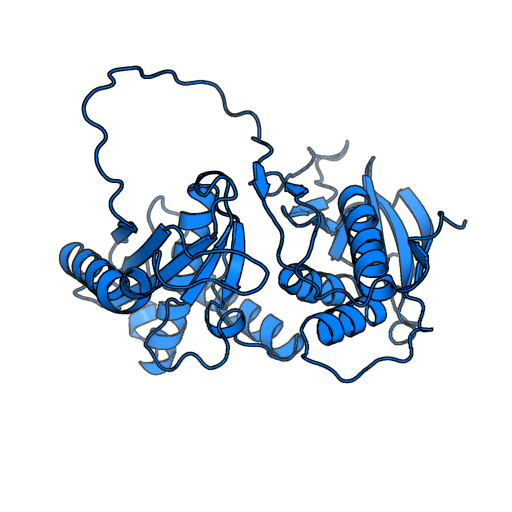1.00 71.62 324 GLY A CA 1
ATOM 2350 C C . GLY A 1 324 ? 5.046 -12.411 -6.543 1.00 71.62 324 GLY A C 1
ATOM 2351 O O . GLY A 1 324 ? 5.743 -13.420 -6.656 1.00 71.62 324 GLY A O 1
ATOM 2352 N N . LEU A 1 325 ? 5.186 -11.572 -5.509 1.00 77.38 325 LEU A N 1
ATOM 2353 C CA . LEU A 1 325 ? 6.033 -11.894 -4.366 1.00 77.38 325 LEU A CA 1
ATOM 2354 C C . LEU A 1 325 ? 5.479 -13.150 -3.690 1.00 77.38 325 LEU A C 1
ATOM 2356 O O . LEU A 1 325 ? 4.280 -13.271 -3.456 1.00 77.38 325 LEU A O 1
ATOM 2360 N N . ALA A 1 326 ? 6.346 -14.082 -3.335 1.00 78.62 326 ALA A N 1
ATOM 2361 C CA . ALA A 1 326 ? 5.977 -15.301 -2.646 1.00 78.62 326 ALA A CA 1
ATOM 2362 C C . ALA A 1 326 ? 6.813 -15.462 -1.382 1.00 78.62 326 ALA A C 1
ATOM 2364 O O . ALA A 1 326 ? 8.026 -15.260 -1.407 1.00 78.62 326 ALA A O 1
ATOM 2365 N N . TYR A 1 327 ? 6.156 -15.843 -0.288 1.00 77.31 327 TYR A N 1
ATOM 2366 C CA . TYR A 1 327 ? 6.818 -16.376 0.893 1.00 77.31 327 TYR A CA 1
ATOM 2367 C C . TYR A 1 327 ? 6.877 -17.901 0.775 1.00 77.31 327 TYR A C 1
ATOM 2369 O O . TYR A 1 327 ? 5.840 -18.561 0.830 1.00 77.31 327 TYR A O 1
ATOM 2377 N N . VAL A 1 328 ? 8.068 -18.452 0.569 1.00 75.69 328 VAL A N 1
ATOM 2378 C CA . VAL A 1 328 ? 8.308 -19.868 0.278 1.00 75.69 328 VAL A CA 1
ATOM 2379 C C . VAL A 1 328 ? 8.829 -20.572 1.528 1.00 75.69 328 VAL A C 1
ATOM 2381 O O . VAL A 1 328 ? 9.848 -20.189 2.094 1.00 75.69 328 VAL A O 1
ATOM 2384 N N . VAL A 1 329 ? 8.130 -21.630 1.940 1.00 70.62 329 VAL A N 1
ATOM 2385 C CA . VAL A 1 329 ? 8.473 -22.474 3.106 1.00 70.62 329 VAL A CA 1
ATOM 2386 C C . VAL A 1 329 ? 8.593 -23.958 2.749 1.00 70.62 329 VAL A C 1
ATOM 2388 O O . VAL A 1 329 ? 8.982 -24.775 3.583 1.00 70.62 329 VAL A O 1
ATOM 2391 N N . GLY A 1 330 ? 8.236 -24.312 1.515 1.00 67.62 330 GLY A N 1
ATOM 2392 C CA . GLY A 1 330 ? 8.278 -25.662 0.978 1.00 67.62 330 GLY A CA 1
ATOM 2393 C C . GLY A 1 330 ? 9.688 -26.135 0.634 1.00 67.62 330 GLY A C 1
ATOM 2394 O O . GLY A 1 330 ? 10.655 -25.372 0.595 1.00 67.62 330 GLY A O 1
ATOM 2395 N N . LYS A 1 331 ? 9.793 -27.437 0.364 1.00 75.31 331 LYS A N 1
ATOM 2396 C CA . LYS A 1 331 ? 11.023 -28.056 -0.130 1.00 75.31 331 LYS A CA 1
ATOM 2397 C C . LYS A 1 331 ? 11.321 -27.560 -1.550 1.00 75.31 331 LYS A C 1
ATOM 2399 O O . LYS A 1 331 ? 10.416 -27.460 -2.370 1.00 75.31 331 LYS A O 1
ATOM 2404 N N . ILE A 1 332 ? 12.594 -27.292 -1.838 1.00 80.81 332 ILE A N 1
ATOM 2405 C CA . ILE A 1 332 ? 13.053 -27.047 -3.208 1.00 80.81 332 ILE A CA 1
ATOM 2406 C C . ILE A 1 332 ? 13.197 -28.388 -3.929 1.00 80.81 332 ILE A C 1
ATOM 2408 O O . ILE A 1 332 ? 13.955 -29.256 -3.488 1.00 80.81 332 ILE A O 1
ATOM 2412 N N . ASP A 1 333 ? 12.507 -28.525 -5.056 1.00 79.00 333 ASP A N 1
ATOM 2413 C CA . ASP A 1 333 ? 12.515 -29.729 -5.889 1.00 79.00 333 ASP A CA 1
ATOM 2414 C C . ASP A 1 333 ? 13.592 -29.681 -6.981 1.00 79.00 333 ASP A C 1
ATOM 2416 O O . ASP A 1 333 ? 14.127 -30.716 -7.375 1.00 79.00 333 ASP A O 1
ATOM 2420 N N . ALA A 1 334 ? 13.927 -28.484 -7.471 1.00 80.81 334 ALA A N 1
ATOM 2421 C CA . ALA A 1 334 ? 14.961 -28.275 -8.483 1.00 80.81 334 ALA A CA 1
ATOM 2422 C C . ALA A 1 334 ? 15.568 -26.868 -8.399 1.00 80.81 334 ALA A C 1
ATOM 2424 O O . ALA A 1 334 ? 14.903 -25.917 -7.985 1.00 80.81 334 ALA A O 1
ATOM 2425 N N . VAL A 1 335 ? 16.822 -26.742 -8.838 1.00 84.88 335 VAL A N 1
ATOM 2426 C CA . VAL A 1 335 ? 17.569 -25.479 -8.900 1.00 84.88 335 VAL A CA 1
ATOM 2427 C C . VAL A 1 335 ? 18.163 -25.323 -10.294 1.00 84.88 335 VAL A C 1
ATOM 2429 O O . VAL A 1 335 ? 18.734 -26.262 -10.838 1.00 84.88 335 VAL A O 1
ATOM 2432 N N . SER A 1 336 ? 18.039 -24.129 -10.856 1.00 88.00 336 SER A N 1
ATOM 2433 C CA . SER A 1 336 ? 18.772 -23.667 -12.036 1.00 88.00 336 SER A CA 1
ATOM 2434 C C . SER A 1 336 ? 19.109 -22.182 -11.856 1.00 88.00 336 SER A C 1
ATOM 2436 O O . SER A 1 336 ? 18.798 -21.594 -10.820 1.00 88.00 336 SER A O 1
ATOM 2438 N N . SER A 1 337 ? 19.700 -21.535 -12.855 1.00 89.06 337 SER A N 1
ATOM 2439 C CA . SER A 1 337 ? 19.962 -20.092 -12.823 1.00 89.06 337 SER A CA 1
ATOM 2440 C C . SER A 1 337 ? 19.408 -19.378 -14.054 1.00 89.06 337 SER A C 1
ATOM 2442 O O . SER A 1 337 ? 19.184 -19.993 -15.093 1.00 89.06 337 SER A O 1
ATOM 2444 N N . ARG A 1 338 ? 19.157 -18.075 -13.934 1.00 92.62 338 ARG A N 1
ATOM 2445 C CA . ARG A 1 338 ? 18.863 -17.169 -15.054 1.00 92.62 338 ARG A CA 1
ATOM 2446 C C . ARG A 1 338 ? 19.675 -15.894 -14.887 1.00 92.62 338 ARG A C 1
ATOM 2448 O O . ARG A 1 338 ? 20.007 -15.497 -13.771 1.00 92.62 338 ARG A O 1
ATOM 2455 N N . VAL A 1 339 ? 19.981 -15.240 -15.998 1.00 92.19 339 VAL A N 1
ATOM 2456 C CA . VAL A 1 339 ? 20.675 -13.948 -15.998 1.00 92.19 339 VAL A CA 1
ATOM 2457 C C . VAL A 1 339 ? 19.762 -12.919 -16.630 1.00 92.19 339 VAL A C 1
ATOM 2459 O O . VAL A 1 339 ? 19.249 -13.138 -17.722 1.00 92.19 339 VAL A O 1
ATOM 2462 N N . TRP A 1 340 ? 19.549 -11.808 -15.941 1.00 93.50 340 TRP A N 1
ATOM 2463 C CA . TRP A 1 340 ? 18.878 -10.642 -16.488 1.00 93.50 340 TRP A CA 1
ATOM 2464 C C . TRP A 1 340 ? 19.894 -9.549 -16.779 1.00 93.50 340 TRP A C 1
ATOM 2466 O O . TRP A 1 340 ? 20.745 -9.249 -15.935 1.00 93.50 340 TRP A O 1
ATOM 2476 N N . THR A 1 341 ? 19.769 -8.927 -17.949 1.00 90.44 341 THR A N 1
ATOM 2477 C CA . THR A 1 341 ? 20.496 -7.700 -18.268 1.00 90.44 341 THR A CA 1
ATOM 2478 C C . THR A 1 341 ? 19.515 -6.575 -18.621 1.00 90.44 341 THR A C 1
ATOM 2480 O O . THR A 1 341 ? 18.503 -6.810 -19.297 1.00 90.44 341 THR A O 1
ATOM 2483 N N . PRO A 1 342 ? 19.799 -5.327 -18.210 1.00 85.69 342 PRO A N 1
ATOM 2484 C CA . PRO A 1 342 ? 18.947 -4.181 -18.530 1.00 85.69 342 PRO A CA 1
ATOM 2485 C C . PRO A 1 342 ? 18.789 -3.943 -20.035 1.00 85.69 342 PRO A C 1
ATOM 2487 O O . PRO A 1 342 ? 17.788 -3.386 -20.469 1.00 85.69 342 PRO A O 1
ATOM 2490 N N . LEU A 1 343 ? 19.761 -4.362 -20.849 1.00 86.44 343 LEU A N 1
ATOM 2491 C CA . LEU A 1 343 ? 19.731 -4.151 -22.295 1.00 86.44 343 LEU A CA 1
ATOM 2492 C C . LEU A 1 343 ? 19.137 -5.327 -23.069 1.00 86.44 343 LEU A C 1
ATOM 2494 O O . LEU A 1 343 ? 18.598 -5.112 -24.152 1.00 86.44 343 LEU A O 1
ATOM 2498 N N . GLU A 1 344 ? 19.188 -6.554 -22.554 1.00 87.69 344 GLU A N 1
ATOM 2499 C CA . GLU A 1 344 ? 18.780 -7.737 -23.327 1.00 87.69 344 GLU A CA 1
ATOM 2500 C C . GLU A 1 344 ? 17.471 -8.332 -22.804 1.00 87.69 344 GLU A C 1
ATOM 2502 O O . GLU A 1 344 ? 16.640 -8.744 -23.614 1.00 87.69 344 GLU A O 1
ATOM 2507 N N . GLY A 1 345 ? 17.208 -8.252 -21.497 1.00 89.44 345 GLY A N 1
ATOM 2508 C CA . GLY A 1 345 ? 16.072 -8.914 -20.854 1.00 89.44 345 GLY A CA 1
ATOM 2509 C C . GLY A 1 345 ? 16.512 -10.098 -20.003 1.00 89.44 345 GLY A C 1
ATOM 2510 O O . GLY A 1 345 ? 17.689 -10.246 -19.669 1.00 89.44 345 GLY A O 1
ATOM 2511 N N . LEU A 1 346 ? 15.550 -10.932 -19.611 1.00 93.38 346 LEU A N 1
ATOM 2512 C CA . LEU A 1 346 ? 15.808 -12.147 -18.845 1.00 93.38 346 LEU A CA 1
ATOM 2513 C C . LEU A 1 346 ? 16.194 -13.282 -19.804 1.00 93.38 346 LEU A C 1
ATOM 2515 O O . LEU A 1 346 ? 15.359 -13.797 -20.545 1.00 93.38 346 LEU A O 1
ATOM 2519 N N . GLY A 1 347 ? 17.462 -13.688 -19.776 1.00 90.38 347 GLY A N 1
ATOM 2520 C CA . GLY A 1 347 ? 17.995 -14.785 -20.582 1.00 90.38 347 GLY A CA 1
ATOM 2521 C C . GLY A 1 347 ? 17.382 -16.149 -20.233 1.00 90.38 347 GLY A C 1
ATOM 2522 O O . GLY A 1 347 ? 16.682 -16.279 -19.223 1.00 90.38 347 GLY A O 1
ATOM 2523 N N . PRO A 1 348 ? 17.618 -17.183 -21.058 1.00 90.31 348 PRO A N 1
ATOM 2524 C CA . PRO A 1 348 ? 17.091 -18.524 -20.819 1.00 90.31 348 PRO A CA 1
ATOM 2525 C C . PRO A 1 348 ? 17.669 -19.156 -19.536 1.00 90.31 348 PRO A C 1
ATOM 2527 O O . PRO A 1 348 ? 18.723 -18.725 -19.058 1.00 90.31 348 PRO A O 1
ATOM 2530 N N . PRO A 1 349 ? 17.007 -20.184 -18.972 1.00 85.19 349 PRO A N 1
ATOM 2531 C CA . PRO A 1 349 ? 17.560 -20.979 -17.879 1.00 85.19 349 PRO A CA 1
ATOM 2532 C C . PRO A 1 349 ? 18.901 -21.622 -18.245 1.00 85.19 349 PRO A C 1
ATOM 2534 O O . PRO A 1 349 ? 19.053 -22.176 -19.333 1.00 85.19 349 PRO A O 1
ATOM 2537 N N . VAL A 1 350 ? 19.845 -21.584 -17.308 1.00 83.50 350 VAL A N 1
ATOM 2538 C CA . VAL A 1 350 ? 21.151 -22.245 -17.384 1.00 83.50 350 VAL A CA 1
ATOM 2539 C C . VAL A 1 350 ? 21.243 -23.235 -16.224 1.00 83.50 350 VAL A C 1
ATOM 2541 O O . VAL A 1 350 ? 20.975 -22.870 -15.072 1.00 83.50 350 VAL A O 1
ATOM 2544 N N . SER A 1 351 ? 21.549 -24.489 -16.556 1.00 70.19 351 SER A N 1
ATOM 2545 C CA . SER A 1 351 ? 21.713 -25.612 -15.624 1.00 70.19 351 SER A CA 1
ATOM 2546 C C . SER A 1 351 ? 22.988 -25.502 -14.804 1.00 70.19 351 SER A C 1
ATOM 2548 O O . SER A 1 351 ? 24.035 -25.245 -15.441 1.00 70.19 351 SER A O 1
#

Organism: NCBI:txid1176177